Protein AF-A0A949GAM3-F1 (afdb_monomer)

Solvent-accessible surface area (backbone atoms only — not comparable to full-atom values): 12718 Å² total; per-residue (Å²): 140,84,84,80,81,78,82,72,66,64,69,58,56,53,53,52,52,53,52,52,50,52,51,51,53,54,56,58,64,60,58,62,67,64,53,63,59,55,51,48,53,53,14,46,57,50,22,52,52,55,51,53,51,43,53,50,52,22,52,41,47,51,52,41,49,74,66,76,37,48,88,41,19,48,19,72,42,46,89,77,26,29,22,63,70,69,48,56,59,36,58,79,18,84,60,35,86,51,55,59,32,22,39,55,32,78,73,32,47,51,40,78,87,69,77,50,76,60,52,94,71,72,85,74,53,54,85,39,66,28,44,17,21,48,48,48,25,12,33,35,42,38,79,41,67,50,95,49,49,16,40,28,39,35,35,30,26,37,57,61,59,26,34,39,39,35,16,56,76,69,73,29,65,47,61,95,86,35,46,36,52,30,50,50,89,58,52,24,67,48,54,37,50,75,49,54,70,91,55,84,82,37,22,50,24,64,72,23,60,63,46,42,56,48,59,55,47,30,34,25,40,56,91,33,92,54,52,92,48,31,22,32,42,39,27,55,40,45,71,67

Mean predicted aligned error: 9.47 Å

Sequence (240 aa):
MLKHAQKGNVLFIILIAVVLFAALTYALSSSNRGNTTMDRERGSISATDYLSYGQSMEKIVARMLSNDISENGLSFENTIWKFYDGTDVMGANANCTSSACKIFDPAGGGQEPKLFAAQTVASPANTDVQSGHGVVYALKVTGVGTTAHDLVMMIAILDKNTCMQINNTLGVTNPSNAPPADSWSGATRYTGAFTGPNDATDEIGDVATAIQRKTAGCITRSGGAYGSADNYYYQVLYAR

Structure (mmCIF, N/CA/C/O backbone):
data_AF-A0A949GAM3-F1
#
_entry.id   AF-A0A949GAM3-F1
#
loop_
_atom_site.group_PDB
_atom_site.id
_atom_site.type_symbol
_atom_site.label_atom_id
_atom_site.label_alt_id
_atom_site.label_comp_id
_atom_site.label_asym_id
_atom_site.label_entity_id
_atom_site.label_seq_id
_atom_site.pdbx_PDB_ins_code
_atom_site.Cartn_x
_atom_site.Cartn_y
_atom_site.Cartn_z
_atom_site.occupancy
_atom_site.B_iso_or_equiv
_atom_site.auth_seq_id
_atom_site.auth_comp_id
_atom_site.auth_asym_id
_atom_site.auth_atom_id
_atom_site.pdbx_PDB_model_num
ATOM 1 N N . MET A 1 1 ? -40.925 56.130 59.796 1.00 41.59 1 MET A N 1
ATOM 2 C CA . MET A 1 1 ? -40.838 55.259 58.602 1.00 41.59 1 MET A CA 1
ATOM 3 C C . MET A 1 1 ? -39.510 54.508 58.637 1.00 41.59 1 MET A C 1
ATOM 5 O O . MET A 1 1 ? -38.495 55.083 58.278 1.00 41.59 1 MET A O 1
ATOM 9 N N . LEU A 1 2 ? -39.490 53.263 59.121 1.00 43.84 2 LEU A N 1
ATOM 10 C CA . LEU A 1 2 ? -38.290 52.414 59.143 1.00 43.84 2 LEU A CA 1
ATOM 11 C C . LEU A 1 2 ? -38.476 51.289 58.117 1.00 43.84 2 LEU A C 1
ATOM 13 O O . LEU A 1 2 ? -39.223 50.344 58.360 1.00 43.84 2 LEU A O 1
ATOM 17 N N . LYS A 1 3 ? -37.830 51.415 56.949 1.00 52.78 3 LYS A N 1
ATOM 18 C CA . LYS A 1 3 ? -37.764 50.349 55.937 1.00 52.78 3 LYS A CA 1
ATOM 19 C C . LYS A 1 3 ? -36.924 49.201 56.502 1.00 52.78 3 LYS A C 1
ATOM 21 O O . LYS A 1 3 ? -35.722 49.356 56.689 1.00 52.78 3 LYS A O 1
ATOM 26 N N . HIS A 1 4 ? -37.550 48.062 56.782 1.00 57.22 4 HIS A N 1
ATOM 27 C CA . HIS A 1 4 ? -36.825 46.828 57.073 1.00 57.22 4 HIS A CA 1
ATOM 28 C C . HIS A 1 4 ? -36.183 46.318 55.778 1.00 57.22 4 HIS A C 1
ATOM 30 O O . HIS A 1 4 ? -36.882 45.956 54.834 1.00 57.22 4 HIS A O 1
ATOM 36 N N . ALA A 1 5 ? -34.851 46.307 55.726 1.00 60.81 5 ALA A N 1
ATOM 37 C CA . ALA A 1 5 ? -34.111 45.613 54.683 1.00 60.81 5 ALA A CA 1
ATOM 38 C C . ALA A 1 5 ? -34.199 44.107 54.960 1.00 60.81 5 ALA A C 1
ATOM 40 O O . ALA A 1 5 ? -33.618 43.592 55.917 1.00 60.81 5 ALA A O 1
ATOM 41 N N . GLN A 1 6 ? -34.993 43.414 54.150 1.00 63.84 6 GLN A N 1
ATOM 42 C CA . GLN A 1 6 ? -35.182 41.974 54.227 1.00 63.84 6 GLN A CA 1
ATOM 43 C C . GLN A 1 6 ? -33.846 41.281 53.912 1.00 63.84 6 GLN A C 1
ATOM 45 O O . GLN A 1 6 ? -33.291 41.448 52.826 1.00 63.84 6 GLN A O 1
ATOM 50 N N . LYS A 1 7 ? -33.297 40.526 54.871 1.00 61.00 7 LYS A N 1
ATOM 51 C CA . LYS A 1 7 ? -32.090 39.717 54.658 1.00 61.00 7 LYS A CA 1
ATOM 52 C C . LYS A 1 7 ? -32.465 38.526 53.772 1.00 61.00 7 LYS A C 1
ATOM 54 O O . LYS A 1 7 ? -33.081 37.576 54.244 1.00 61.00 7 LYS A O 1
ATOM 59 N N . GLY A 1 8 ? -32.142 38.608 52.483 1.00 64.25 8 GLY A N 1
ATOM 60 C CA . GLY A 1 8 ? -32.278 37.488 51.553 1.00 64.25 8 GLY A CA 1
ATOM 61 C C . GLY A 1 8 ? -31.470 36.282 52.036 1.00 64.25 8 GLY A C 1
ATOM 62 O O . GLY A 1 8 ? -30.352 36.431 52.532 1.00 64.25 8 GLY A O 1
ATOM 63 N N . ASN A 1 9 ? -32.047 35.086 51.921 1.00 79.12 9 ASN A N 1
ATOM 64 C CA . ASN A 1 9 ? -31.419 33.838 52.343 1.00 79.12 9 ASN A CA 1
ATOM 65 C C . ASN A 1 9 ? -30.280 33.461 51.378 1.00 79.12 9 ASN A C 1
ATOM 67 O O . ASN A 1 9 ? -30.480 32.693 50.440 1.00 79.12 9 ASN A O 1
ATOM 71 N N . VAL A 1 10 ? -29.087 34.020 51.605 1.00 81.06 10 VAL A N 1
ATOM 72 C CA . VAL A 1 10 ? -27.859 33.754 50.828 1.00 81.06 10 VAL A CA 1
ATOM 73 C C . VAL A 1 10 ? -27.586 32.255 50.666 1.00 81.06 10 VAL A C 1
ATOM 75 O O . VAL A 1 10 ? -27.128 31.831 49.608 1.00 81.06 10 VAL A O 1
ATOM 78 N N . LEU A 1 11 ? -27.945 31.441 51.664 1.00 81.06 11 LEU A N 1
ATOM 79 C CA . LEU A 1 11 ? -27.793 29.987 51.606 1.00 81.06 11 LEU A CA 1
ATOM 80 C C . LEU A 1 11 ? -28.593 29.363 50.447 1.00 81.06 11 LEU A C 1
ATOM 82 O O . LEU A 1 11 ? -28.111 28.459 49.770 1.00 81.06 11 LEU A O 1
ATOM 86 N N . PHE A 1 12 ? -29.800 29.868 50.184 1.00 84.56 12 PHE A N 1
ATOM 87 C CA . PHE A 1 12 ? -30.676 29.362 49.125 1.00 84.56 12 PHE A CA 1
ATOM 88 C C . PHE A 1 12 ? -30.145 29.694 47.725 1.00 84.56 12 PHE A C 1
ATOM 90 O O . PHE A 1 12 ? -30.230 28.872 46.816 1.00 84.56 12 PHE A O 1
ATOM 97 N N . ILE A 1 13 ? -29.531 30.871 47.565 1.00 84.06 13 ILE A N 1
ATOM 98 C CA . ILE A 1 13 ? -28.920 31.294 46.296 1.00 84.06 13 ILE A CA 1
ATOM 99 C C . ILE A 1 13 ? -27.716 30.407 45.959 1.00 84.06 13 ILE A C 1
ATOM 101 O O . ILE A 1 13 ? -27.573 29.975 44.816 1.00 84.06 13 ILE A O 1
ATOM 105 N N . ILE A 1 14 ? -26.885 30.080 46.955 1.00 89.88 14 ILE A N 1
ATOM 106 C CA . ILE A 1 14 ? -25.733 29.187 46.764 1.00 89.88 14 ILE A CA 1
ATOM 107 C C . ILE A 1 14 ? -26.203 27.780 46.364 1.00 89.88 14 ILE A C 1
ATOM 109 O O . ILE A 1 14 ? -25.656 27.195 45.432 1.00 89.88 14 ILE A O 1
ATOM 113 N N . LEU A 1 15 ? -27.251 27.256 47.007 1.00 91.19 15 LEU A N 1
ATOM 114 C CA . LEU A 1 15 ? -27.807 25.938 46.677 1.00 91.19 15 LEU A CA 1
ATOM 115 C C . LEU A 1 15 ? -28.345 25.867 45.244 1.00 91.19 15 LEU A C 1
ATOM 117 O O . LEU A 1 15 ? -28.058 24.907 44.531 1.00 91.19 15 LEU A O 1
ATOM 121 N N . ILE A 1 16 ? -29.070 26.894 44.794 1.00 91.94 16 ILE A N 1
ATOM 122 C CA . ILE A 1 16 ? -29.551 26.963 43.408 1.00 91.94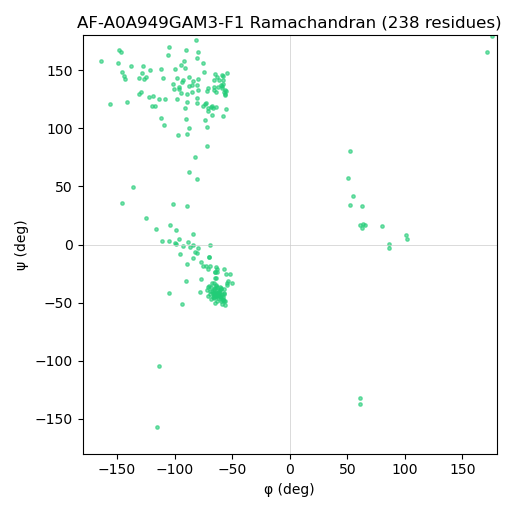 16 ILE A CA 1
ATOM 123 C C . ILE A 1 16 ? -28.378 27.010 42.425 1.00 91.94 16 ILE A C 1
ATOM 125 O O . ILE A 1 16 ? -28.398 26.293 41.426 1.00 91.94 16 ILE A O 1
ATOM 129 N N . ALA A 1 17 ? -27.341 27.804 42.707 1.00 91.19 17 ALA A N 1
ATOM 130 C CA . ALA A 1 17 ? -26.174 27.903 41.834 1.00 91.19 17 ALA A CA 1
ATOM 131 C C . ALA A 1 17 ? -25.459 26.550 41.667 1.00 91.19 17 ALA A C 1
ATOM 133 O O . ALA A 1 17 ? -25.118 26.174 40.547 1.00 91.19 17 ALA A O 1
ATOM 134 N N . VAL A 1 18 ? -25.294 25.786 42.753 1.00 91.38 18 VAL A N 1
ATOM 135 C CA . VAL A 1 18 ? -24.668 24.453 42.711 1.00 91.38 18 VAL A CA 1
ATOM 136 C C . VAL A 1 18 ? -25.513 23.461 41.908 1.00 91.38 18 VAL A C 1
ATOM 138 O O . VAL A 1 18 ? -24.971 22.730 41.080 1.00 91.38 18 VAL A O 1
ATOM 141 N N . VAL A 1 19 ? -26.837 23.456 42.093 1.00 92.31 19 VAL A N 1
ATOM 142 C CA . VAL A 1 19 ? -27.741 22.564 41.345 1.00 92.31 19 VAL A CA 1
ATOM 143 C C . VAL A 1 19 ? -27.746 22.899 39.854 1.00 92.31 19 VAL A C 1
ATOM 145 O O . VAL A 1 19 ? -27.670 21.995 39.024 1.00 92.31 19 VAL A O 1
ATOM 148 N N . LEU A 1 20 ? -27.778 24.184 39.499 1.00 90.88 20 LEU A N 1
ATOM 149 C CA . LEU A 1 20 ? -27.717 24.618 38.103 1.00 90.88 20 LEU A CA 1
ATOM 150 C C . LEU A 1 20 ? -26.370 24.278 37.458 1.00 90.88 20 LEU A C 1
ATOM 152 O O . LEU A 1 20 ? -26.341 23.834 36.312 1.00 90.88 20 LEU A O 1
ATOM 156 N N . PHE A 1 21 ? -25.265 24.422 38.192 1.00 89.00 21 PHE A N 1
ATOM 157 C CA . PHE A 1 21 ? -23.937 24.052 37.704 1.00 89.00 21 PHE A CA 1
ATOM 158 C C . PHE A 1 21 ? -23.815 22.537 37.473 1.00 89.00 21 PHE A C 1
ATOM 160 O O . PHE A 1 21 ? -23.303 22.101 36.440 1.00 89.00 21 PHE A O 1
ATOM 167 N N . ALA A 1 22 ? -24.354 21.725 38.387 1.00 86.31 22 ALA A N 1
ATOM 168 C CA . ALA A 1 22 ? -24.409 20.273 38.235 1.00 86.31 22 ALA A CA 1
ATOM 169 C C . ALA A 1 22 ? -25.292 19.846 37.046 1.00 86.31 22 ALA A C 1
ATOM 171 O O . ALA A 1 22 ? -24.882 19.009 36.241 1.00 86.31 22 ALA A O 1
ATOM 172 N N . ALA A 1 23 ? -26.468 20.459 36.886 1.00 83.94 23 ALA A N 1
ATOM 173 C CA . ALA A 1 23 ? -27.371 20.193 35.767 1.00 83.94 23 ALA A CA 1
ATOM 174 C C . ALA A 1 23 ? -26.751 20.585 34.412 1.00 83.94 23 ALA A C 1
ATOM 176 O O . ALA A 1 23 ? -26.840 19.822 33.449 1.00 83.94 23 ALA A O 1
ATOM 177 N N . LEU A 1 24 ? -26.064 21.731 34.342 1.00 80.75 24 LEU A N 1
ATOM 178 C CA . LEU A 1 24 ? -25.342 22.169 33.144 1.00 80.75 24 LEU A CA 1
ATOM 179 C C . LEU A 1 24 ? -24.188 21.216 32.796 1.00 80.75 24 LEU A C 1
ATOM 181 O O . LEU A 1 24 ? -24.011 20.862 31.631 1.00 80.75 24 LEU A O 1
ATOM 185 N N . THR A 1 25 ? -23.445 20.749 33.803 1.00 75.38 25 THR A N 1
ATOM 186 C CA . THR A 1 25 ? -22.362 19.766 33.619 1.00 75.38 25 THR A CA 1
ATOM 187 C C . THR A 1 25 ? -22.898 18.449 33.045 1.00 75.38 25 THR A C 1
ATOM 189 O O . THR A 1 25 ? -22.296 17.874 32.137 1.00 75.38 25 THR A O 1
ATOM 192 N N . TYR A 1 26 ? -24.068 17.995 33.508 1.00 76.44 26 TYR A N 1
ATOM 193 C CA . TYR A 1 26 ? -24.716 16.792 32.978 1.00 76.44 26 TYR A CA 1
ATOM 194 C C . TYR A 1 26 ? -25.201 16.972 31.529 1.00 76.44 26 TYR A C 1
ATOM 196 O O . TYR A 1 26 ? -25.010 16.084 30.697 1.00 76.44 26 TYR A O 1
ATOM 204 N N . ALA A 1 27 ? -25.758 18.140 31.194 1.00 69.81 27 ALA A N 1
ATOM 205 C CA . ALA A 1 27 ? -26.170 18.456 29.827 1.00 69.81 27 ALA A CA 1
ATOM 206 C C . ALA A 1 27 ? -24.980 18.443 28.848 1.00 69.81 27 ALA A C 1
ATOM 208 O O . ALA A 1 27 ? -25.080 17.860 27.767 1.00 69.81 27 ALA A O 1
ATOM 209 N N . LEU A 1 28 ? -23.827 18.991 29.249 1.00 60.47 28 LEU A N 1
ATOM 210 C CA . LEU A 1 28 ? -22.607 18.995 28.432 1.00 60.47 28 LEU A CA 1
ATOM 211 C C . LEU A 1 28 ? -22.007 17.593 28.236 1.00 60.47 28 LEU A C 1
ATOM 213 O O . LEU A 1 28 ? -21.505 17.295 27.156 1.00 60.47 28 LEU A O 1
ATOM 217 N N . SER A 1 29 ? -22.127 16.694 29.218 1.00 60.31 29 SER A N 1
ATOM 218 C CA . SER A 1 29 ? -21.687 15.295 29.078 1.00 60.31 29 SER A CA 1
ATOM 219 C C . SER A 1 29 ? -22.480 14.523 28.006 1.00 60.31 29 SER A C 1
ATOM 221 O O . SER A 1 29 ? -21.939 13.637 27.341 1.00 60.31 29 SER A O 1
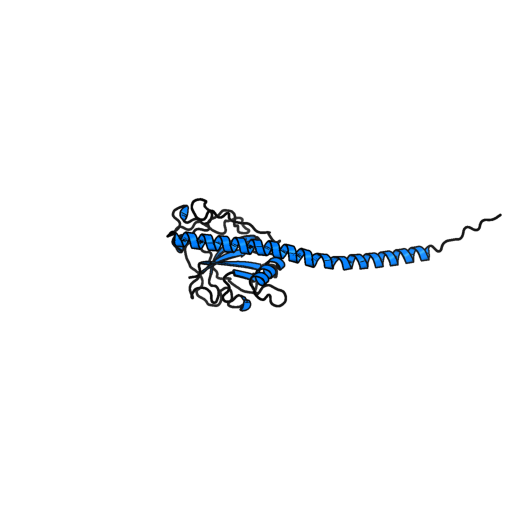ATOM 223 N N . SER A 1 30 ? -23.743 14.895 27.766 1.00 51.06 30 SER A N 1
ATOM 224 C CA . SER A 1 30 ? -24.586 14.265 26.739 1.00 51.06 30 SER A CA 1
ATOM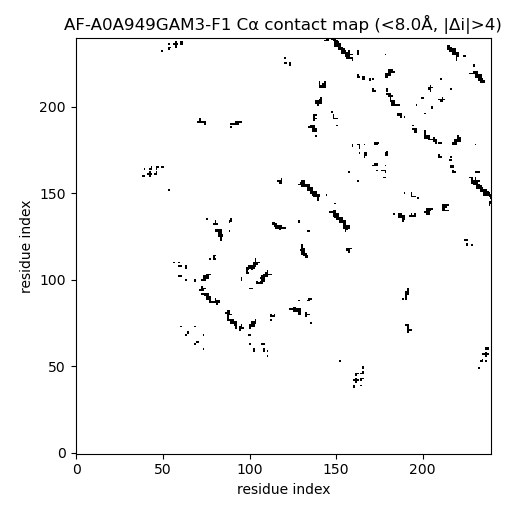 225 C C . SER A 1 30 ? -24.247 14.680 25.294 1.00 51.06 30 SER A C 1
ATOM 227 O O . SER A 1 30 ? -24.557 13.936 24.358 1.00 51.06 30 SER A O 1
ATOM 229 N N . SER A 1 31 ? -23.537 15.802 25.101 1.00 43.66 31 SER A N 1
ATOM 230 C CA . SER A 1 31 ? -23.121 16.311 23.779 1.00 43.66 31 SER A CA 1
ATOM 231 C C . SER A 1 31 ? -22.046 15.465 23.082 1.00 43.66 31 SER A C 1
ATOM 233 O O . SER A 1 31 ? -21.839 15.615 21.879 1.00 43.66 31 SER A O 1
ATOM 235 N N . ASN A 1 32 ? -21.420 14.501 23.766 1.00 46.75 32 ASN A N 1
ATOM 236 C CA . ASN A 1 32 ? -20.449 13.592 23.140 1.00 46.75 32 ASN A CA 1
ATOM 237 C C . ASN A 1 32 ? -21.071 12.584 22.154 1.00 46.75 32 ASN A C 1
ATOM 239 O O . ASN A 1 32 ? -20.345 11.942 21.395 1.00 46.75 32 ASN A O 1
ATOM 243 N N . ARG A 1 33 ? -22.404 12.443 22.100 1.00 51.28 33 ARG A N 1
ATOM 244 C CA . ARG A 1 33 ? -23.064 11.564 21.112 1.00 51.28 33 ARG A CA 1
ATOM 245 C C . ARG A 1 33 ? -23.039 12.127 19.682 1.00 51.28 33 ARG A C 1
ATOM 247 O O . ARG A 1 33 ? -23.163 11.347 18.741 1.00 51.28 33 ARG A O 1
ATOM 254 N N . GLY A 1 34 ? -22.795 13.430 19.505 1.00 45.12 34 GLY A N 1
ATOM 255 C CA . GLY A 1 34 ? -22.617 14.061 18.188 1.00 45.12 34 GLY A CA 1
ATOM 256 C C . GLY A 1 34 ? -21.302 13.703 17.478 1.00 45.12 34 GLY A C 1
ATOM 257 O O . GLY A 1 34 ? -21.238 13.772 16.254 1.00 45.12 34 GLY A O 1
ATOM 258 N N . ASN A 1 35 ? -20.278 13.252 18.213 1.00 50.78 35 ASN A N 1
ATOM 259 C CA . ASN A 1 35 ? -18.957 12.937 17.650 1.00 50.78 35 ASN A CA 1
ATOM 260 C C . ASN A 1 35 ? -18.975 11.671 16.771 1.00 50.78 35 ASN A C 1
ATOM 262 O O . ASN A 1 35 ? -18.363 11.625 15.711 1.00 50.78 35 ASN A O 1
ATOM 266 N N . THR A 1 36 ? -19.763 10.664 17.165 1.00 56.12 36 THR A N 1
ATOM 267 C CA . THR A 1 36 ? -19.781 9.343 16.507 1.00 56.12 36 THR A CA 1
ATOM 268 C C . THR A 1 36 ? -20.291 9.355 15.062 1.00 56.12 36 THR A C 1
ATOM 270 O O . THR A 1 36 ? -19.875 8.519 14.262 1.00 56.12 36 THR A O 1
ATOM 273 N N . THR A 1 37 ? -21.178 10.289 14.706 1.00 59.47 37 THR A N 1
ATOM 274 C CA . THR A 1 37 ? -21.704 10.414 13.334 1.00 59.47 37 THR A CA 1
ATOM 275 C C . THR A 1 37 ? -20.684 11.097 12.424 1.00 59.47 37 THR A C 1
ATOM 277 O O . THR A 1 37 ? -20.434 10.622 11.320 1.00 59.47 37 THR A O 1
ATOM 280 N N . MET A 1 38 ? -20.009 12.134 12.928 1.00 58.00 38 MET A N 1
ATOM 281 C CA . MET A 1 38 ? -18.949 12.842 12.204 1.00 58.00 38 MET A CA 1
ATOM 282 C C . MET A 1 38 ? -17.723 11.948 11.954 1.00 58.00 38 MET A C 1
ATOM 284 O O . MET A 1 38 ? -17.142 11.983 10.871 1.00 58.00 38 MET A O 1
ATOM 288 N N . ASP A 1 39 ? -17.364 11.100 12.922 1.00 65.75 39 ASP A N 1
ATOM 289 C CA . ASP A 1 39 ? -16.268 10.132 12.780 1.00 65.75 39 ASP A CA 1
ATOM 290 C C . ASP A 1 39 ? -16.572 9.064 11.712 1.00 65.75 39 ASP A C 1
ATOM 292 O O . ASP A 1 39 ? -15.671 8.620 10.998 1.00 65.75 39 ASP A O 1
ATOM 296 N N . ARG A 1 40 ? -17.845 8.671 11.551 1.00 65.81 40 ARG A N 1
ATOM 297 C CA . ARG A 1 40 ? -18.277 7.733 10.498 1.00 65.81 40 ARG A CA 1
ATOM 298 C C . ARG A 1 40 ? -18.235 8.358 9.111 1.00 65.81 40 ARG A C 1
ATOM 300 O O . ARG A 1 40 ? -17.753 7.712 8.186 1.00 65.81 40 ARG A O 1
ATOM 307 N N . GLU A 1 41 ? -18.710 9.593 8.965 1.00 66.94 41 GLU A N 1
ATOM 308 C CA . GLU A 1 41 ? -18.659 10.316 7.689 1.00 66.94 41 GLU A CA 1
ATOM 309 C C . GLU A 1 41 ? -17.213 10.535 7.233 1.00 66.94 41 GLU A C 1
ATOM 311 O O . GLU A 1 41 ? -16.869 10.223 6.092 1.00 66.94 41 GLU A O 1
ATOM 316 N N . ARG A 1 42 ? -16.335 10.972 8.146 1.00 72.56 42 ARG A N 1
ATOM 317 C CA . ARG A 1 42 ? -14.894 11.093 7.873 1.00 72.56 42 ARG A CA 1
ATOM 318 C C . ARG A 1 42 ? -14.274 9.751 7.494 1.00 72.56 42 ARG A C 1
ATOM 320 O O . ARG A 1 42 ? -13.567 9.683 6.494 1.00 72.56 42 ARG A O 1
ATOM 327 N N . GLY A 1 43 ? -14.589 8.684 8.231 1.00 76.25 43 GLY A N 1
ATOM 328 C CA . GLY A 1 43 ? -14.126 7.334 7.908 1.00 76.25 43 GLY A CA 1
ATOM 329 C C . GLY A 1 43 ? -14.593 6.848 6.531 1.00 76.25 43 GLY A C 1
ATOM 330 O O . GLY A 1 43 ? -13.831 6.188 5.835 1.00 76.25 43 GLY A O 1
ATOM 331 N N . SER A 1 44 ? -15.809 7.200 6.100 1.00 80.88 44 SER A N 1
ATOM 332 C CA . SER A 1 44 ? -16.337 6.838 4.774 1.00 80.88 44 SER A CA 1
ATOM 333 C C . SER A 1 44 ? -15.625 7.571 3.634 1.00 80.88 44 SER A C 1
ATOM 335 O O . SER A 1 44 ? -15.360 6.976 2.586 1.00 80.88 44 SER A O 1
ATOM 337 N N . ILE A 1 45 ? -15.315 8.858 3.824 1.00 86.94 45 ILE A N 1
ATOM 338 C CA . ILE A 1 45 ? -14.553 9.647 2.846 1.00 86.94 45 ILE A CA 1
ATOM 339 C C . ILE A 1 45 ? -13.141 9.078 2.725 1.00 86.94 45 ILE A C 1
ATOM 341 O O . ILE A 1 45 ? -12.705 8.762 1.619 1.00 86.94 45 ILE A O 1
ATOM 345 N N . SER A 1 46 ? -12.466 8.872 3.860 1.00 91.12 46 SER A N 1
ATOM 346 C CA . SER A 1 46 ? -11.143 8.252 3.886 1.00 91.12 46 SER A CA 1
ATOM 347 C C . SER A 1 46 ? -11.171 6.881 3.213 1.00 91.12 46 SER A C 1
ATOM 349 O O . SER A 1 46 ? -10.369 6.635 2.322 1.00 91.12 46 SER A O 1
ATOM 351 N N . ALA A 1 47 ? -12.130 6.010 3.544 1.00 94.75 47 ALA A N 1
ATOM 352 C CA . ALA A 1 47 ? -12.243 4.677 2.948 1.00 94.75 47 ALA A CA 1
ATOM 353 C C . ALA A 1 47 ? -12.366 4.717 1.418 1.00 94.75 47 ALA A C 1
ATOM 355 O O . ALA A 1 47 ? -11.696 3.954 0.725 1.00 94.75 47 ALA A O 1
ATOM 356 N N . THR A 1 48 ? -13.174 5.641 0.890 1.00 96.12 48 THR A N 1
ATOM 357 C CA . THR A 1 48 ? -13.322 5.840 -0.561 1.00 96.12 48 THR A CA 1
ATOM 358 C C . THR A 1 48 ? -11.989 6.207 -1.208 1.00 96.12 48 THR A C 1
ATOM 360 O O . THR A 1 48 ? -11.687 5.740 -2.306 1.00 96.12 48 THR A O 1
ATOM 363 N N . ASP A 1 49 ? -11.175 7.006 -0.522 1.00 96.06 49 ASP A N 1
ATOM 364 C CA . ASP A 1 49 ? -9.869 7.431 -1.008 1.00 96.06 49 ASP A CA 1
ATOM 365 C C . ASP A 1 49 ? -8.867 6.265 -1.106 1.00 96.06 49 ASP A C 1
ATOM 367 O O . ASP A 1 49 ? -8.226 6.081 -2.144 1.00 96.06 49 ASP A O 1
ATOM 371 N N . TYR A 1 50 ? -8.794 5.411 -0.075 1.00 97.69 50 TYR A N 1
ATOM 372 C CA . TYR A 1 50 ? -7.975 4.186 -0.101 1.00 97.69 50 TYR A CA 1
ATOM 373 C C . TYR A 1 50 ? -8.396 3.247 -1.236 1.00 97.69 50 TYR A C 1
ATOM 375 O O . TYR A 1 50 ? -7.553 2.797 -2.014 1.00 97.69 50 TYR A O 1
ATOM 383 N N . LEU A 1 51 ? -9.702 2.991 -1.361 1.00 98.25 51 LEU A N 1
ATOM 384 C CA . LEU A 1 51 ? -10.253 2.109 -2.391 1.00 98.25 51 LEU A CA 1
ATOM 385 C C . LEU A 1 51 ? -9.984 2.641 -3.801 1.00 98.25 51 LEU A C 1
ATOM 387 O O . LEU A 1 51 ? -9.564 1.889 -4.678 1.00 98.25 51 LEU A O 1
ATOM 391 N N . SER A 1 52 ? -10.180 3.942 -4.016 1.00 98.06 52 SER A N 1
ATOM 392 C CA . SER A 1 52 ? -9.938 4.579 -5.315 1.00 98.06 52 SER A CA 1
ATOM 393 C C . SER A 1 52 ? -8.463 4.501 -5.706 1.00 98.06 52 SER A C 1
ATOM 395 O O . SER A 1 52 ? -8.143 4.190 -6.854 1.00 98.06 52 SER A O 1
ATOM 397 N N . TYR A 1 53 ? -7.558 4.733 -4.751 1.00 98.50 53 TYR A N 1
ATOM 398 C CA . TYR A 1 53 ? -6.123 4.610 -4.985 1.00 98.50 53 TYR A CA 1
ATOM 399 C C . TYR A 1 53 ? -5.707 3.162 -5.278 1.00 98.50 53 TYR A C 1
ATOM 401 O O . TYR A 1 53 ? -4.991 2.922 -6.249 1.00 98.50 53 TYR A O 1
ATOM 409 N N . GLY A 1 54 ? -6.205 2.190 -4.504 1.00 98.44 54 GLY A N 1
ATOM 410 C CA . GLY A 1 54 ? -5.964 0.764 -4.743 1.00 98.44 54 GLY A CA 1
ATOM 411 C C . GLY A 1 54 ? -6.406 0.317 -6.138 1.00 98.44 54 GLY A C 1
ATOM 412 O O . GLY A 1 54 ? -5.614 -0.264 -6.877 1.00 98.44 54 GLY A O 1
ATOM 413 N N . GLN A 1 55 ? -7.624 0.681 -6.544 1.00 98.38 55 GLN A N 1
ATOM 414 C CA . GLN A 1 55 ? -8.140 0.383 -7.883 1.00 98.38 55 GLN A CA 1
ATOM 415 C C . GLN A 1 55 ? -7.345 1.077 -8.997 1.00 98.38 55 GLN A C 1
ATOM 417 O O . GLN A 1 55 ? -7.197 0.517 -10.082 1.00 98.38 55 GLN A O 1
ATOM 422 N N . SER A 1 56 ? -6.853 2.301 -8.767 1.00 98.44 56 SER A N 1
ATOM 423 C CA . SER A 1 56 ? -5.988 2.998 -9.730 1.00 98.44 56 SER A CA 1
ATOM 424 C C . SER A 1 56 ? -4.682 2.230 -9.941 1.00 98.44 56 SER A C 1
ATOM 426 O O . SER A 1 56 ? -4.315 1.929 -11.076 1.00 98.44 56 SER A O 1
ATOM 428 N N . MET A 1 57 ? -4.028 1.843 -8.842 1.00 98.62 57 MET A N 1
ATOM 429 C CA . MET A 1 57 ? -2.788 1.066 -8.860 1.00 98.62 57 MET A CA 1
ATOM 430 C C . MET A 1 57 ? -2.967 -0.283 -9.570 1.00 98.62 57 MET A C 1
ATOM 432 O O . MET A 1 57 ? -2.165 -0.618 -10.440 1.00 98.62 57 MET A O 1
ATOM 436 N N . GLU A 1 58 ? -4.035 -1.026 -9.259 1.00 98.56 58 GLU A N 1
ATOM 437 C CA . GLU A 1 58 ? -4.365 -2.306 -9.909 1.00 98.56 58 GLU A CA 1
ATOM 438 C C . GLU A 1 58 ? -4.523 -2.135 -11.429 1.00 98.56 58 GLU A C 1
ATOM 440 O O . GLU A 1 58 ? -3.903 -2.852 -12.215 1.00 98.56 58 GLU A O 1
ATOM 445 N N . LYS A 1 59 ? -5.285 -1.122 -11.865 1.00 98.50 59 LYS A N 1
ATOM 446 C CA . LYS A 1 59 ? -5.488 -0.827 -13.294 1.00 98.50 59 LYS A CA 1
ATOM 447 C C . LYS A 1 59 ? -4.187 -0.469 -14.008 1.00 98.50 59 LYS A C 1
ATOM 449 O O . LYS A 1 59 ? -3.995 -0.866 -15.156 1.00 98.50 59 LYS A O 1
ATOM 454 N N . ILE A 1 60 ? -3.307 0.291 -13.358 1.00 98.44 60 ILE A N 1
ATOM 455 C CA . ILE A 1 60 ? -2.007 0.671 -13.922 1.00 98.44 60 ILE A CA 1
ATOM 456 C C . ILE A 1 60 ? -1.114 -0.555 -14.087 1.00 98.44 60 ILE A C 1
ATOM 458 O O . ILE A 1 60 ? -0.557 -0.739 -15.168 1.00 98.44 60 ILE A O 1
ATOM 462 N N . VAL A 1 61 ? -1.033 -1.416 -13.068 1.00 98.56 61 VAL A N 1
ATOM 463 C CA . VAL A 1 61 ? -0.285 -2.676 -13.148 1.00 98.56 61 VAL A CA 1
ATOM 464 C C . VAL A 1 61 ? -0.824 -3.544 -14.282 1.00 98.56 61 VAL A C 1
ATOM 466 O O . VAL A 1 61 ? -0.059 -3.924 -15.166 1.00 98.56 61 VAL A O 1
ATOM 469 N N . ALA A 1 62 ? -2.138 -3.769 -14.341 1.00 98.38 62 ALA A N 1
ATOM 470 C CA . ALA A 1 62 ? -2.762 -4.553 -15.406 1.00 98.38 62 ALA A CA 1
ATOM 471 C C . ALA A 1 62 ? -2.472 -3.986 -16.810 1.00 98.38 62 ALA A C 1
ATOM 473 O O . ALA A 1 62 ? -2.154 -4.737 -17.736 1.00 98.38 62 ALA A O 1
ATOM 474 N N . ARG A 1 63 ? -2.525 -2.655 -16.976 1.00 98.31 63 ARG A N 1
ATOM 475 C CA . ARG A 1 63 ? -2.181 -1.977 -18.236 1.00 98.31 63 ARG A CA 1
ATOM 476 C C . ARG A 1 63 ? -0.717 -2.190 -18.615 1.00 98.31 63 ARG A C 1
ATOM 478 O O . ARG A 1 63 ? -0.431 -2.444 -19.778 1.00 98.31 63 ARG A O 1
ATOM 485 N N . MET A 1 64 ? 0.204 -2.061 -17.664 1.00 98.25 64 MET A N 1
ATOM 486 C CA . MET A 1 64 ? 1.637 -2.228 -17.923 1.00 98.25 64 MET A CA 1
ATOM 487 C C . MET A 1 64 ? 1.969 -3.667 -18.315 1.00 98.25 64 MET A C 1
ATOM 489 O O . MET A 1 64 ? 2.671 -3.867 -19.302 1.00 98.25 64 MET A O 1
ATOM 493 N N . LEU A 1 65 ? 1.395 -4.652 -17.619 1.00 97.88 65 LEU A N 1
ATOM 494 C CA . LEU A 1 65 ? 1.525 -6.068 -17.976 1.00 97.88 65 LEU A CA 1
ATOM 495 C C . LEU A 1 65 ? 0.974 -6.357 -19.381 1.00 97.88 65 LEU A C 1
ATOM 497 O O . LEU A 1 65 ? 1.573 -7.110 -20.141 1.00 97.88 65 LEU A O 1
ATOM 501 N N . SER A 1 66 ? -0.136 -5.711 -19.755 1.00 97.56 66 SER A N 1
ATOM 502 C CA . SER A 1 66 ? -0.719 -5.824 -21.102 1.00 97.56 66 SER A CA 1
ATOM 503 C C . SER A 1 66 ? 0.129 -5.160 -22.196 1.00 97.56 66 SER A C 1
ATOM 505 O O . SER A 1 66 ? -0.053 -5.465 -23.369 1.00 97.56 66 SER A O 1
ATOM 507 N N . ASN A 1 67 ? 1.041 -4.260 -21.821 1.00 95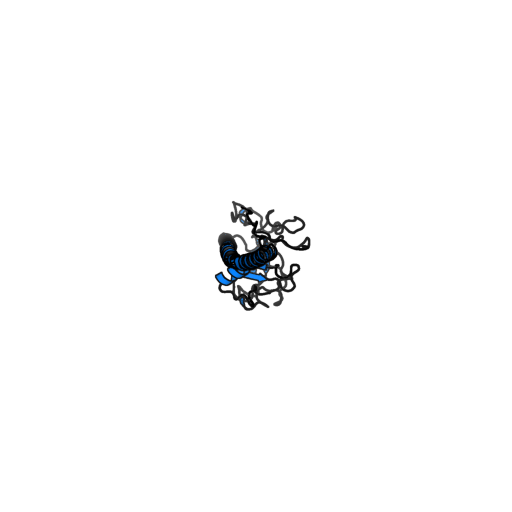.94 67 ASN A N 1
ATOM 508 C CA . ASN A 1 67 ? 1.970 -3.561 -22.712 1.00 95.94 67 ASN A CA 1
ATOM 509 C C . ASN A 1 67 ? 3.383 -4.174 -22.650 1.00 95.94 67 ASN A C 1
ATOM 511 O O . ASN A 1 67 ? 4.378 -3.452 -22.716 1.00 95.94 67 ASN A O 1
ATOM 515 N N . ASP A 1 68 ? 3.465 -5.496 -22.476 1.00 95.69 68 ASP A N 1
ATOM 516 C CA . ASP A 1 68 ? 4.701 -6.290 -22.482 1.00 95.69 68 ASP A CA 1
ATOM 517 C C . ASP A 1 68 ? 5.734 -5.928 -21.395 1.00 95.69 68 ASP A C 1
ATOM 519 O O . ASP A 1 68 ? 6.895 -6.346 -21.459 1.00 95.69 68 ASP A O 1
ATOM 523 N N . ILE A 1 69 ? 5.338 -5.199 -20.344 1.00 97.75 69 ILE A N 1
ATOM 524 C CA . ILE A 1 69 ? 6.174 -5.083 -19.146 1.00 97.75 69 ILE A CA 1
ATOM 525 C C . ILE A 1 69 ? 6.073 -6.396 -18.370 1.00 97.75 69 ILE A C 1
ATOM 527 O O . ILE A 1 69 ? 5.000 -6.785 -17.924 1.00 97.75 69 ILE A O 1
ATOM 531 N N . SER A 1 70 ? 7.204 -7.078 -18.192 1.00 97.38 70 SER A N 1
ATOM 532 C CA . SER A 1 70 ? 7.271 -8.324 -17.418 1.00 97.38 70 SER A CA 1
ATOM 533 C C . SER A 1 70 ? 6.779 -8.134 -15.979 1.00 97.38 70 SER A C 1
ATOM 535 O O . SER A 1 70 ? 7.074 -7.112 -15.355 1.00 97.38 70 SER A O 1
ATOM 537 N N . GLU A 1 71 ? 6.128 -9.160 -15.415 1.00 97.06 71 GLU A N 1
ATOM 538 C CA . GLU A 1 71 ? 5.709 -9.184 -14.005 1.00 97.06 71 GLU A CA 1
ATOM 539 C C . GLU A 1 71 ? 6.872 -8.916 -13.047 1.00 97.06 71 GLU A C 1
ATOM 541 O O . GLU A 1 71 ? 6.681 -8.209 -12.068 1.00 97.06 71 GLU A O 1
ATOM 546 N N . ASN A 1 72 ? 8.080 -9.387 -13.382 1.00 97.75 72 ASN A N 1
ATOM 547 C CA . ASN A 1 72 ? 9.311 -9.167 -12.616 1.00 97.75 72 ASN A CA 1
ATOM 548 C C . ASN A 1 72 ? 9.997 -7.834 -12.946 1.00 97.75 72 ASN A C 1
ATOM 550 O O . ASN A 1 72 ? 10.948 -7.443 -12.272 1.00 97.75 72 ASN A O 1
ATOM 554 N N . GLY A 1 73 ? 9.563 -7.158 -14.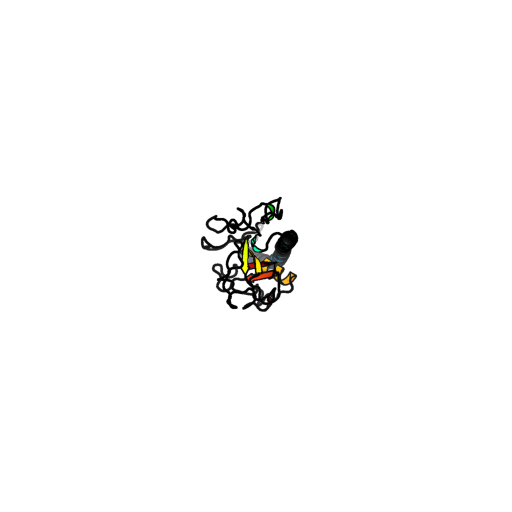012 1.00 97.81 73 GLY A N 1
ATOM 555 C CA . GLY A 1 73 ? 10.105 -5.886 -14.482 1.00 97.81 73 GLY A CA 1
ATOM 556 C C . GLY A 1 73 ? 9.436 -4.669 -13.849 1.00 97.81 73 GLY A C 1
ATOM 557 O O . GLY A 1 73 ? 10.011 -3.590 -13.894 1.00 97.81 73 GLY A O 1
ATOM 558 N N . LEU A 1 74 ? 8.257 -4.815 -13.235 1.00 98.44 74 LEU A N 1
ATOM 559 C CA . LEU A 1 74 ? 7.557 -3.705 -12.579 1.00 98.44 74 LEU A CA 1
ATOM 560 C C . LEU A 1 74 ? 8.418 -3.091 -11.468 1.00 98.44 74 LEU A C 1
ATOM 562 O O . LEU A 1 74 ? 8.983 -3.817 -10.651 1.00 98.44 74 LEU A O 1
ATOM 566 N N . SER A 1 75 ? 8.498 -1.763 -11.403 1.00 98.25 75 SER A N 1
ATOM 567 C CA . SER A 1 75 ? 9.221 -1.039 -10.353 1.00 98.25 75 SER A CA 1
ATOM 568 C C . SER A 1 75 ? 8.296 -0.081 -9.613 1.00 98.25 75 SER A C 1
ATOM 570 O O . SER A 1 75 ? 7.648 0.772 -10.221 1.00 98.25 75 SER A O 1
ATOM 572 N N . PHE A 1 76 ? 8.277 -0.207 -8.288 1.00 98.44 76 PHE A N 1
ATOM 573 C CA . PHE A 1 76 ? 7.582 0.700 -7.370 1.00 98.44 76 PHE A CA 1
ATOM 574 C C . PHE A 1 76 ? 8.563 1.637 -6.660 1.00 98.44 76 PHE A C 1
ATOM 576 O O . PHE A 1 76 ? 8.224 2.205 -5.622 1.00 98.44 76 PHE A O 1
ATOM 583 N N . GLU A 1 77 ? 9.788 1.770 -7.175 1.00 97.81 77 GLU A N 1
ATOM 584 C CA . GLU A 1 77 ? 10.787 2.653 -6.582 1.00 97.81 77 GLU A CA 1
ATOM 585 C C . GLU A 1 77 ? 10.244 4.080 -6.471 1.00 97.81 77 GLU A C 1
ATOM 587 O O . GLU A 1 77 ? 9.649 4.612 -7.412 1.00 97.81 77 GLU A O 1
ATOM 592 N N . ASN A 1 78 ? 10.403 4.686 -5.301 1.00 97.69 78 ASN A N 1
ATOM 593 C CA . ASN A 1 78 ? 10.008 6.065 -5.066 1.00 97.69 78 ASN A CA 1
ATOM 594 C C . ASN A 1 78 ? 10.668 6.596 -3.794 1.00 97.69 78 ASN A C 1
ATOM 596 O O . ASN A 1 78 ? 11.010 5.833 -2.895 1.00 97.69 78 ASN A O 1
ATOM 600 N N . THR A 1 79 ? 10.774 7.918 -3.702 1.00 97.75 79 THR A N 1
ATOM 601 C CA . THR A 1 79 ? 11.374 8.606 -2.552 1.00 97.75 79 THR A CA 1
ATOM 602 C C . THR A 1 79 ? 10.336 9.131 -1.555 1.00 97.75 79 THR A C 1
ATOM 604 O O . THR A 1 79 ? 10.661 9.981 -0.726 1.00 97.75 79 THR A O 1
ATOM 607 N N . ILE A 1 80 ? 9.070 8.713 -1.675 1.00 98.06 80 ILE A N 1
ATOM 608 C CA . ILE A 1 80 ? 7.930 9.252 -0.913 1.00 98.06 80 ILE A CA 1
ATOM 609 C C . ILE A 1 80 ? 7.498 8.289 0.196 1.00 98.06 80 ILE A C 1
ATOM 611 O O . ILE A 1 80 ? 7.213 8.705 1.318 1.00 98.06 80 ILE A O 1
ATOM 615 N N . TRP A 1 81 ? 7.461 6.992 -0.081 1.00 98.25 81 TRP A N 1
ATOM 616 C CA . TRP A 1 81 ? 7.167 5.959 0.900 1.00 98.25 81 TRP A CA 1
ATOM 617 C C . TRP A 1 81 ? 8.408 5.643 1.723 1.00 98.25 81 TRP A C 1
ATOM 619 O O . TRP A 1 81 ? 9.447 5.276 1.174 1.00 98.25 81 TRP A O 1
ATOM 629 N N . LYS A 1 82 ? 8.300 5.804 3.043 1.00 97.81 82 LYS A N 1
ATOM 630 C CA . LYS A 1 82 ? 9.437 5.844 3.958 1.00 97.81 82 LYS A CA 1
ATOM 631 C C . LYS A 1 82 ? 9.261 4.878 5.118 1.00 97.81 82 LYS A C 1
ATOM 633 O O . LYS A 1 82 ? 8.147 4.644 5.588 1.00 97.81 82 LYS A O 1
ATOM 638 N N . PHE A 1 83 ? 10.381 4.345 5.580 1.00 96.44 83 PHE A N 1
ATOM 639 C CA . PHE A 1 83 ? 10.490 3.753 6.906 1.00 96.44 83 PHE A CA 1
ATOM 640 C C . PHE A 1 83 ? 10.665 4.836 7.968 1.00 96.44 83 PHE A C 1
ATOM 642 O O . PHE A 1 83 ? 10.950 5.996 7.654 1.00 96.44 83 PHE A O 1
ATOM 649 N N . TYR A 1 84 ? 10.494 4.478 9.241 1.00 94.25 84 TYR A N 1
ATOM 650 C CA . TYR A 1 84 ? 10.676 5.429 10.339 1.00 94.25 84 TYR A CA 1
ATOM 651 C C . TYR A 1 84 ? 12.110 5.968 10.462 1.00 94.25 84 TYR A C 1
ATOM 653 O O . TYR A 1 84 ? 12.286 7.063 10.994 1.00 94.25 84 TYR A O 1
ATOM 661 N N . ASP A 1 85 ? 13.112 5.278 9.911 1.00 95.56 85 ASP A N 1
ATOM 662 C CA . ASP A 1 85 ? 14.486 5.789 9.787 1.00 95.56 85 ASP A CA 1
ATOM 663 C C . ASP A 1 85 ? 14.716 6.766 8.613 1.00 95.56 85 ASP A C 1
ATOM 665 O O . ASP A 1 85 ? 15.810 7.311 8.467 1.00 95.56 85 ASP A O 1
ATOM 669 N N . GLY A 1 86 ? 13.693 7.015 7.787 1.00 96.19 86 GLY A N 1
ATOM 670 C CA . GLY A 1 86 ? 13.743 7.929 6.644 1.00 96.19 86 GLY A CA 1
ATOM 671 C C . GLY A 1 86 ? 14.264 7.315 5.339 1.00 96.19 86 GLY A C 1
ATOM 672 O O . GLY A 1 86 ? 14.321 8.015 4.318 1.00 96.19 86 GLY A O 1
ATOM 673 N N . THR A 1 87 ? 14.616 6.028 5.333 1.00 97.44 87 THR A N 1
ATOM 674 C CA . THR A 1 87 ? 14.992 5.304 4.111 1.00 97.44 87 THR A CA 1
ATOM 675 C C . THR A 1 87 ? 13.769 4.956 3.259 1.00 97.44 87 THR A C 1
ATOM 677 O O . THR A 1 87 ? 12.636 4.921 3.746 1.00 97.44 87 THR A O 1
ATOM 680 N N . ASP A 1 88 ? 13.986 4.755 1.958 1.00 97.75 88 ASP A N 1
ATOM 681 C CA . ASP A 1 88 ? 12.916 4.433 1.009 1.00 97.75 88 ASP A CA 1
ATOM 682 C C . ASP A 1 88 ? 12.391 3.009 1.220 1.00 97.75 88 ASP A C 1
ATOM 684 O O . ASP A 1 88 ? 13.159 2.049 1.340 1.00 97.75 88 ASP A O 1
ATOM 688 N N . VAL A 1 89 ? 11.064 2.859 1.223 1.00 97.25 89 VAL A N 1
ATOM 689 C CA . VAL A 1 89 ? 10.410 1.552 1.406 1.00 97.25 89 VAL A CA 1
ATOM 690 C C . VAL A 1 89 ? 10.632 0.646 0.205 1.00 97.25 89 VAL A C 1
ATOM 692 O O . VAL A 1 89 ? 10.921 -0.546 0.368 1.00 97.25 89 VAL A O 1
ATOM 695 N N . MET A 1 90 ? 10.514 1.224 -0.990 1.00 97.12 90 MET A N 1
ATOM 696 C CA . MET A 1 90 ? 10.658 0.539 -2.267 1.00 97.12 90 MET A CA 1
ATOM 697 C C . MET A 1 90 ? 11.922 1.042 -2.961 1.00 97.12 90 MET A C 1
ATOM 699 O O . MET A 1 90 ? 11.976 2.182 -3.420 1.00 97.12 90 MET A O 1
ATOM 703 N N . GLY A 1 91 ? 12.937 0.183 -3.028 1.00 94.94 91 GLY A N 1
ATOM 704 C CA . GLY A 1 91 ? 14.163 0.454 -3.774 1.00 94.94 91 GLY A CA 1
ATOM 705 C C . GLY A 1 91 ? 14.021 0.163 -5.269 1.00 94.94 91 GLY A C 1
ATOM 706 O O . GLY A 1 91 ? 12.999 -0.353 -5.729 1.00 94.94 91 GLY A O 1
ATOM 707 N N . ALA A 1 92 ? 15.082 0.463 -6.016 1.00 95.44 92 ALA A N 1
ATOM 708 C CA . ALA A 1 92 ? 15.169 0.157 -7.438 1.00 95.44 92 ALA A CA 1
ATOM 709 C C . ALA A 1 92 ? 15.027 -1.351 -7.705 1.00 95.44 92 ALA A C 1
ATOM 711 O O . ALA A 1 92 ? 15.659 -2.177 -7.043 1.00 95.44 92 ALA A O 1
ATOM 712 N N . ASN A 1 93 ? 14.237 -1.703 -8.720 1.00 96.94 93 ASN A N 1
ATOM 713 C CA . ASN A 1 93 ? 14.189 -3.055 -9.267 1.00 96.94 93 ASN A CA 1
ATOM 714 C C . ASN A 1 93 ? 15.212 -3.180 -10.406 1.00 96.94 93 ASN A C 1
ATOM 716 O O . ASN A 1 93 ? 15.068 -2.528 -11.438 1.00 96.94 93 ASN A O 1
ATOM 720 N N . ALA A 1 94 ? 16.207 -4.056 -10.253 1.00 96.38 94 ALA A N 1
ATOM 721 C CA . ALA A 1 94 ? 17.256 -4.267 -11.254 1.00 96.38 94 ALA A CA 1
ATOM 722 C C . ALA A 1 94 ? 16.739 -4.808 -12.603 1.00 96.38 94 ALA A C 1
ATOM 724 O O . ALA A 1 94 ? 17.378 -4.596 -13.631 1.00 96.38 94 ALA A O 1
ATOM 725 N N . ASN A 1 95 ? 15.578 -5.470 -12.618 1.00 96.94 95 ASN A N 1
ATOM 726 C CA . ASN A 1 95 ? 14.931 -5.937 -13.847 1.00 96.94 95 ASN A CA 1
ATOM 727 C C . ASN A 1 95 ? 14.225 -4.801 -14.606 1.00 96.94 95 ASN A C 1
ATOM 729 O O . ASN A 1 95 ? 13.860 -4.972 -15.769 1.00 96.94 95 ASN A O 1
ATOM 733 N N . CYS A 1 96 ? 14.014 -3.648 -13.964 1.00 97.44 96 CYS A N 1
ATOM 734 C CA . CYS A 1 96 ? 13.415 -2.483 -14.593 1.00 97.44 96 CYS A CA 1
ATOM 735 C C . CYS A 1 96 ? 14.495 -1.608 -15.239 1.00 97.44 96 CYS A C 1
ATOM 737 O O . CYS A 1 96 ? 15.105 -0.756 -14.597 1.00 97.44 96 CYS A O 1
ATOM 739 N N . THR A 1 97 ? 14.734 -1.809 -16.534 1.00 95.62 97 THR A N 1
ATOM 740 C CA . THR A 1 97 ? 15.833 -1.151 -17.263 1.00 95.62 97 THR A CA 1
ATOM 741 C C . THR A 1 97 ? 15.420 0.116 -18.020 1.00 95.62 97 THR A C 1
ATOM 743 O O . THR A 1 97 ? 16.232 0.688 -18.746 1.00 95.62 97 THR A O 1
ATOM 746 N N . SER A 1 98 ? 14.168 0.566 -17.897 1.00 96.00 98 SER A N 1
ATOM 747 C CA . SER A 1 98 ? 13.661 1.773 -18.565 1.00 96.00 98 SER A CA 1
ATOM 748 C C . SER A 1 98 ? 12.618 2.496 -17.709 1.00 96.00 98 SER A C 1
ATOM 750 O O . SER A 1 98 ? 12.076 1.923 -16.771 1.00 96.00 98 SER A O 1
ATOM 752 N N . SER A 1 99 ? 12.279 3.745 -18.031 1.00 97.06 99 SER A N 1
ATOM 753 C CA . SER A 1 99 ? 11.185 4.442 -17.334 1.00 97.06 99 SER A CA 1
ATOM 754 C C . SER A 1 99 ? 9.813 3.793 -17.558 1.00 97.06 99 SER A C 1
ATOM 756 O O . SER A 1 99 ? 8.941 3.909 -16.704 1.00 97.06 99 SER A O 1
ATOM 758 N N . ALA A 1 100 ? 9.628 3.043 -18.651 1.00 97.19 100 ALA A N 1
ATOM 759 C CA . ALA A 1 100 ? 8.344 2.432 -18.996 1.00 97.19 100 ALA A CA 1
ATOM 760 C C . ALA A 1 100 ? 7.868 1.372 -17.987 1.00 97.19 100 ALA A C 1
ATOM 762 O O . ALA A 1 100 ? 6.672 1.121 -17.891 1.00 97.19 100 ALA A O 1
ATOM 763 N N . CYS A 1 101 ? 8.778 0.762 -17.218 1.00 97.81 101 CYS A N 1
ATOM 764 C CA . CYS A 1 101 ? 8.441 -0.228 -16.191 1.00 97.81 101 CYS A CA 1
ATOM 765 C C . CYS A 1 101 ? 8.252 0.365 -14.787 1.00 97.81 101 CYS A C 1
ATOM 767 O O . CYS A 1 101 ? 7.915 -0.362 -13.849 1.00 97.81 101 CYS A O 1
ATOM 769 N N . LYS A 1 102 ? 8.432 1.680 -14.625 1.00 98.38 102 LYS A N 1
ATOM 770 C CA . LYS A 1 102 ? 8.271 2.368 -13.344 1.00 98.38 102 LYS A CA 1
ATOM 771 C C . LYS A 1 102 ? 6.830 2.829 -13.174 1.00 98.38 102 LYS A C 1
ATOM 773 O O . LYS A 1 102 ? 6.307 3.596 -13.979 1.00 98.38 102 LYS A O 1
ATOM 778 N N . ILE A 1 103 ? 6.194 2.387 -12.097 1.00 98.31 103 ILE A N 1
ATOM 779 C CA . ILE A 1 103 ? 4.785 2.678 -11.795 1.00 98.31 103 ILE A CA 1
ATOM 780 C C . ILE A 1 103 ? 4.563 4.182 -11.587 1.00 98.31 103 ILE A C 1
ATOM 782 O O . ILE A 1 103 ? 3.544 4.727 -12.011 1.00 98.31 103 ILE A O 1
ATOM 786 N N . PHE A 1 104 ? 5.539 4.853 -10.974 1.00 98.19 104 PHE A N 1
ATOM 787 C CA . PHE A 1 104 ? 5.439 6.262 -10.596 1.00 98.19 104 PHE A CA 1
ATOM 788 C C . PHE A 1 104 ? 6.112 7.236 -11.576 1.00 98.19 104 PHE A C 1
ATOM 790 O O . PHE A 1 104 ? 6.108 8.441 -11.356 1.00 98.19 104 PHE A O 1
ATOM 797 N N . ASP A 1 105 ? 6.702 6.735 -12.664 1.00 97.75 105 ASP A N 1
ATOM 798 C CA . ASP A 1 105 ? 7.306 7.584 -13.695 1.00 97.75 105 ASP A CA 1
ATOM 799 C C . ASP A 1 105 ? 6.240 7.978 -14.736 1.00 97.75 105 ASP A C 1
ATOM 801 O O . ASP A 1 105 ? 5.479 7.103 -15.171 1.00 97.75 105 ASP A O 1
ATOM 805 N N . PRO A 1 106 ? 6.174 9.249 -15.179 1.00 97.12 106 PRO A N 1
ATOM 806 C CA . PRO A 1 106 ? 5.263 9.687 -16.239 1.00 97.12 106 PRO A CA 1
ATOM 807 C C . PRO A 1 106 ? 5.364 8.886 -17.545 1.00 97.12 106 PRO A C 1
ATOM 809 O O . PRO A 1 106 ? 4.361 8.728 -18.237 1.00 97.12 106 PRO A O 1
ATOM 812 N N . ALA A 1 107 ? 6.551 8.373 -17.889 1.00 96.00 107 ALA A N 1
ATOM 813 C CA . ALA A 1 107 ? 6.763 7.546 -19.077 1.00 96.00 107 ALA A CA 1
ATOM 814 C C . ALA A 1 107 ? 6.398 6.062 -18.867 1.00 96.00 107 ALA A C 1
ATOM 816 O O . ALA A 1 107 ? 6.431 5.292 -19.827 1.00 96.00 107 ALA A O 1
ATOM 817 N N . GLY A 1 108 ? 6.060 5.657 -17.640 1.00 96.88 108 GLY A N 1
ATOM 818 C CA . GLY A 1 108 ? 5.596 4.314 -17.294 1.00 96.88 108 GLY A CA 1
ATOM 819 C C . GLY A 1 108 ? 4.141 4.308 -16.831 1.00 96.88 108 GLY A C 1
ATOM 820 O O . GLY A 1 108 ? 3.202 4.382 -17.630 1.00 96.88 108 GLY A O 1
ATOM 821 N N . GLY A 1 109 ? 3.934 4.163 -15.524 1.00 96.81 109 GLY A N 1
ATOM 822 C CA . GLY A 1 109 ? 2.597 4.111 -14.934 1.00 96.81 109 GLY A CA 1
ATOM 823 C C . GLY A 1 109 ? 1.922 5.481 -14.813 1.00 96.81 109 GLY A C 1
ATOM 824 O O . GLY A 1 109 ? 0.694 5.558 -14.929 1.00 96.81 109 GLY A O 1
ATOM 825 N N . GLY A 1 110 ? 2.708 6.549 -14.641 1.00 97.19 110 GLY A N 1
ATOM 826 C CA . GLY A 1 110 ? 2.233 7.925 -14.462 1.00 97.19 110 GLY A CA 1
ATOM 827 C C . GLY A 1 110 ? 1.411 8.149 -13.192 1.00 97.19 110 GLY A C 1
ATOM 828 O O . GLY A 1 110 ? 0.661 9.118 -13.110 1.00 97.19 110 GLY A O 1
ATOM 829 N N . GLN A 1 111 ? 1.499 7.235 -12.226 1.00 97.38 111 GLN A N 1
ATOM 830 C CA . GLN A 1 111 ? 0.815 7.354 -10.945 1.00 97.38 111 GLN A CA 1
ATOM 831 C C . GLN A 1 111 ? 1.647 8.206 -9.995 1.00 97.38 111 GLN A C 1
ATOM 833 O O . GLN A 1 111 ? 2.856 8.047 -9.921 1.00 97.38 111 GLN A O 1
ATOM 838 N N . GLU A 1 112 ? 1.010 9.058 -9.203 1.00 96.88 112 GLU A N 1
ATOM 839 C CA . GLU A 1 112 ? 1.708 9.717 -8.098 1.00 96.88 112 GLU A CA 1
ATOM 840 C C . GLU A 1 112 ? 1.695 8.801 -6.863 1.00 96.88 112 GLU A C 1
ATOM 842 O O . GLU A 1 112 ? 0.615 8.296 -6.512 1.00 96.88 112 GLU A O 1
ATOM 847 N N . PRO A 1 113 ? 2.844 8.571 -6.193 1.00 96.81 113 PRO A N 1
ATOM 848 C CA . PRO A 1 113 ? 2.885 7.846 -4.932 1.00 96.81 113 PRO A CA 1
ATOM 849 C C . PRO A 1 113 ? 2.168 8.669 -3.861 1.00 96.81 113 PRO A C 1
ATOM 851 O O . PRO A 1 113 ? 2.556 9.788 -3.523 1.00 96.81 113 PRO A O 1
ATOM 854 N N . LYS A 1 114 ? 1.083 8.110 -3.327 1.00 96.31 114 LYS A N 1
ATOM 855 C CA . LYS A 1 114 ? 0.215 8.820 -2.390 1.00 96.31 114 LYS A CA 1
ATOM 856 C C . LYS A 1 114 ? 0.611 8.578 -0.937 1.00 96.31 114 LYS A C 1
ATOM 858 O O . LYS A 1 114 ? 0.943 7.455 -0.557 1.00 96.31 114 LYS A O 1
ATOM 863 N N . LEU A 1 115 ? 0.511 9.634 -0.132 1.00 96.62 115 LEU A N 1
ATOM 864 C CA . LEU A 1 115 ? 0.520 9.565 1.326 1.00 96.62 115 LEU A CA 1
ATOM 865 C C . LEU A 1 115 ? -0.905 9.693 1.853 1.00 96.62 115 LEU A C 1
ATOM 867 O O . LEU A 1 115 ? -1.686 10.521 1.376 1.00 96.62 115 LEU A O 1
ATOM 871 N N . PHE A 1 116 ? -1.225 8.884 2.852 1.00 94.75 116 PHE A N 1
ATOM 872 C CA . PHE A 1 116 ? -2.501 8.930 3.550 1.00 94.75 116 PHE A CA 1
ATOM 873 C C . PHE A 1 116 ? -2.353 9.567 4.931 1.00 94.75 116 PHE A C 1
ATOM 875 O O . PHE A 1 116 ? -1.248 9.835 5.401 1.00 94.75 116 PHE A O 1
ATOM 882 N N . ALA A 1 117 ? -3.488 9.842 5.577 1.00 89.44 117 ALA A N 1
ATOM 883 C CA . ALA A 1 117 ? -3.517 10.461 6.895 1.00 89.44 117 ALA A CA 1
ATOM 884 C C . ALA A 1 117 ? -2.734 9.623 7.921 1.00 89.44 117 ALA A C 1
ATOM 886 O O . ALA A 1 117 ? -3.171 8.539 8.318 1.00 89.44 117 ALA A O 1
ATOM 887 N N . ALA A 1 118 ? -1.598 10.164 8.360 1.00 84.75 118 ALA A N 1
ATOM 888 C CA . ALA A 1 118 ? -0.749 9.532 9.353 1.00 84.75 118 ALA A CA 1
ATOM 889 C C . ALA A 1 118 ? -1.455 9.445 10.714 1.00 84.75 118 ALA A C 1
ATOM 891 O O . ALA A 1 118 ? -2.149 10.366 11.153 1.00 84.75 118 ALA A O 1
ATOM 892 N N . GLN A 1 119 ? -1.236 8.329 11.390 1.00 85.31 119 GLN A N 1
ATOM 893 C CA . GLN A 1 119 ? -1.655 8.049 12.752 1.00 85.31 119 GLN A CA 1
ATOM 894 C C . GLN A 1 119 ? -0.479 8.257 13.701 1.00 85.31 119 GLN A C 1
ATOM 896 O O . GLN A 1 119 ? 0.688 8.079 13.345 1.00 85.31 119 GLN A O 1
ATOM 901 N N . THR A 1 120 ? -0.781 8.621 14.943 1.00 83.31 120 THR A N 1
ATOM 902 C CA . THR A 1 120 ? 0.238 8.652 15.991 1.00 83.31 120 THR A CA 1
ATOM 903 C C . THR A 1 120 ? 0.587 7.227 16.396 1.00 83.31 120 THR A C 1
ATOM 905 O O . THR A 1 120 ? -0.273 6.477 16.855 1.00 83.31 120 THR A O 1
ATOM 908 N N . VAL A 1 121 ? 1.862 6.877 16.252 1.00 82.38 121 VAL A N 1
ATOM 909 C CA . VAL A 1 121 ? 2.396 5.556 16.585 1.00 82.38 121 VAL A CA 1
ATOM 910 C C . VAL A 1 121 ? 3.357 5.699 17.754 1.00 82.38 121 VAL A C 1
ATOM 912 O O . VAL A 1 121 ? 4.280 6.512 17.712 1.00 82.38 121 VAL A O 1
ATOM 915 N N . ALA A 1 122 ? 3.124 4.935 18.819 1.00 78.88 122 ALA A N 1
ATOM 916 C CA . ALA A 1 122 ? 4.020 4.910 19.965 1.00 78.88 122 ALA A CA 1
ATOM 917 C C . ALA A 1 122 ? 5.220 4.004 19.664 1.00 78.88 122 ALA A C 1
ATOM 919 O O . ALA A 1 122 ? 5.036 2.837 19.330 1.00 78.88 122 ALA A O 1
ATOM 920 N N . SER A 1 123 ? 6.431 4.547 19.821 1.00 80.06 123 SER A N 1
ATOM 921 C CA . SER A 1 123 ? 7.701 3.808 19.756 1.00 80.06 123 SER A CA 1
ATOM 922 C C . SER A 1 123 ? 7.869 2.908 18.517 1.00 80.06 123 SER A C 1
ATOM 924 O O . SER A 1 123 ? 8.093 1.707 18.675 1.00 80.06 123 SER A O 1
ATOM 926 N N . PRO A 1 124 ? 7.781 3.457 17.290 1.00 85.62 124 PRO A N 1
ATOM 927 C CA . PRO A 1 124 ? 8.016 2.674 16.086 1.00 85.62 124 PRO A CA 1
ATOM 928 C C . PRO A 1 124 ? 9.442 2.136 16.001 1.00 85.62 124 PRO A C 1
ATOM 930 O O . PRO A 1 124 ? 10.389 2.823 16.395 1.00 85.62 124 PRO A O 1
ATOM 933 N N . ALA A 1 125 ? 9.608 0.922 15.467 1.00 88.25 125 ALA A N 1
ATOM 934 C CA . ALA A 1 125 ? 10.931 0.453 15.089 1.00 88.25 125 ALA A CA 1
ATOM 935 C C . ALA A 1 125 ? 11.377 1.167 13.808 1.00 88.25 125 ALA A C 1
ATOM 937 O O . ALA A 1 125 ? 10.573 1.476 12.931 1.00 88.25 125 ALA A O 1
ATOM 938 N N . ASN A 1 126 ? 12.685 1.379 13.669 1.00 91.00 126 ASN A N 1
ATOM 939 C CA . ASN A 1 126 ? 13.272 2.042 12.502 1.00 91.00 126 ASN A CA 1
ATOM 940 C C . ASN A 1 126 ? 12.885 1.384 11.169 1.00 91.00 126 ASN A C 1
ATOM 942 O O . ASN A 1 126 ? 12.742 2.080 10.172 1.00 91.00 126 ASN A O 1
ATOM 946 N N . THR A 1 127 ? 12.700 0.062 11.170 1.00 89.62 127 THR A N 1
ATOM 947 C CA . THR A 1 127 ? 12.373 -0.753 9.992 1.00 89.62 127 THR A CA 1
ATOM 948 C C . THR A 1 127 ? 10.878 -0.848 9.698 1.00 89.62 127 THR A C 1
ATOM 950 O O . THR A 1 127 ? 10.497 -1.511 8.735 1.00 89.62 127 THR A O 1
ATOM 953 N N . ASP A 1 128 ? 10.021 -0.245 10.522 1.00 90.81 128 ASP A N 1
ATOM 954 C CA . ASP A 1 128 ? 8.586 -0.229 10.264 1.00 90.81 128 ASP A CA 1
ATOM 955 C C . ASP A 1 128 ? 8.240 0.840 9.225 1.00 90.81 128 ASP A C 1
ATOM 957 O O . ASP A 1 128 ? 8.830 1.926 9.184 1.00 90.81 128 ASP A O 1
ATOM 961 N N . VAL A 1 129 ? 7.283 0.518 8.354 1.00 93.44 129 VAL A N 1
ATOM 962 C CA . VAL A 1 129 ? 6.767 1.461 7.356 1.00 93.44 129 VAL A CA 1
ATOM 963 C C . VAL A 1 129 ? 6.055 2.596 8.090 1.00 93.44 129 VAL A C 1
ATOM 965 O O . VAL A 1 129 ? 5.255 2.348 8.994 1.00 93.44 129 VAL A O 1
ATOM 968 N N . GLN A 1 130 ? 6.334 3.843 7.705 1.00 94.31 130 GLN A N 1
ATOM 969 C CA . GLN A 1 130 ? 5.681 4.998 8.313 1.00 94.31 130 GLN A CA 1
ATOM 970 C C . GLN A 1 130 ? 4.168 4.953 8.098 1.00 94.31 130 GLN A C 1
ATOM 972 O O . GLN A 1 130 ? 3.676 4.595 7.025 1.00 94.31 130 GLN A O 1
ATOM 977 N N . SER A 1 131 ? 3.417 5.355 9.122 1.00 93.38 131 SER A N 1
ATOM 978 C CA . SER A 1 131 ? 1.961 5.435 9.036 1.00 93.38 131 SER A CA 1
ATOM 979 C C . SER A 1 131 ? 1.505 6.327 7.878 1.00 93.38 131 SER A C 1
ATOM 981 O O . SER A 1 131 ? 1.956 7.461 7.736 1.00 93.38 131 SER A O 1
ATOM 983 N N . GLY A 1 132 ? 0.600 5.801 7.054 1.00 94.50 132 GLY A N 1
ATOM 984 C CA . GLY A 1 132 ? 0.096 6.433 5.838 1.00 94.50 132 GLY A CA 1
ATOM 985 C C . GLY A 1 132 ? 0.944 6.191 4.583 1.00 94.50 132 GLY A C 1
ATOM 986 O O . GLY A 1 132 ? 0.542 6.636 3.507 1.00 94.50 132 GLY A O 1
ATOM 987 N N . HIS A 1 133 ? 2.083 5.495 4.683 1.00 97.50 133 HIS A N 1
ATOM 988 C CA . HIS A 1 133 ? 2.947 5.172 3.542 1.00 97.50 133 HIS A CA 1
ATOM 989 C C . HIS A 1 133 ? 2.617 3.786 2.978 1.00 97.50 133 HIS A C 1
ATOM 991 O O . HIS A 1 133 ? 2.086 2.913 3.671 1.00 97.50 133 HIS A O 1
ATOM 997 N N . GLY A 1 134 ? 2.918 3.600 1.692 1.00 97.56 134 GLY A N 1
ATOM 998 C CA . GLY A 1 134 ? 2.713 2.337 0.998 1.00 97.56 134 GLY A CA 1
ATOM 999 C C . GLY A 1 134 ? 3.930 1.418 1.028 1.00 97.56 134 GLY A C 1
ATOM 1000 O O . GLY A 1 134 ? 5.071 1.849 1.180 1.00 97.56 134 GLY A O 1
ATOM 1001 N N . VAL A 1 135 ? 3.669 0.134 0.832 1.00 97.44 135 VAL A N 1
ATOM 1002 C CA . VAL A 1 135 ? 4.655 -0.925 0.616 1.00 97.44 135 VAL A CA 1
ATOM 1003 C C . VAL A 1 135 ? 4.051 -1.945 -0.344 1.00 97.44 135 VAL A C 1
ATOM 1005 O O . VAL A 1 135 ? 2.835 -2.133 -0.361 1.00 97.44 135 VAL A O 1
ATOM 1008 N N . VAL A 1 136 ? 4.875 -2.593 -1.163 1.00 97.81 136 VAL A N 1
ATOM 1009 C CA . VAL A 1 136 ? 4.423 -3.678 -2.040 1.00 97.81 136 VAL A CA 1
ATOM 1010 C C . VAL A 1 136 ? 5.160 -4.954 -1.671 1.00 97.81 136 VAL A C 1
ATOM 1012 O O . VAL A 1 136 ? 6.390 -4.973 -1.591 1.00 97.81 136 VAL A O 1
ATOM 1015 N N . TYR A 1 137 ? 4.399 -6.014 -1.446 1.00 95.88 137 TYR A N 1
ATOM 1016 C CA . TYR A 1 137 ? 4.883 -7.333 -1.077 1.00 95.88 137 TYR A CA 1
ATOM 1017 C C . TYR A 1 137 ? 4.649 -8.338 -2.200 1.00 95.88 137 TYR A C 1
ATOM 1019 O O . TYR A 1 137 ? 3.690 -8.228 -2.966 1.00 95.88 137 TYR A O 1
ATOM 1027 N N . ALA A 1 138 ? 5.525 -9.338 -2.250 1.00 94.12 138 ALA A N 1
ATOM 1028 C CA . ALA A 1 138 ? 5.210 -10.634 -2.819 1.00 94.12 138 ALA A CA 1
ATOM 1029 C C . ALA A 1 138 ? 4.590 -11.475 -1.694 1.00 94.12 138 ALA A C 1
ATOM 1031 O O . ALA A 1 138 ? 5.292 -11.948 -0.799 1.00 94.12 138 ALA A O 1
ATOM 1032 N N . LEU A 1 139 ? 3.264 -11.580 -1.695 1.00 91.81 139 LEU A N 1
ATOM 1033 C CA . LEU A 1 139 ? 2.484 -12.141 -0.592 1.00 91.81 139 LEU A CA 1
ATOM 1034 C C . LEU A 1 139 ? 1.289 -12.904 -1.146 1.00 91.81 139 LEU A C 1
ATOM 1036 O O . LEU A 1 139 ? 0.722 -12.514 -2.160 1.00 91.81 139 LEU A O 1
ATOM 1040 N N . LYS A 1 140 ? 0.906 -13.991 -0.489 1.00 91.88 140 LYS A N 1
ATOM 1041 C CA . LYS A 1 140 ? -0.281 -14.752 -0.869 1.00 91.88 140 LYS A CA 1
ATOM 1042 C C . LYS A 1 140 ? -1.511 -14.183 -0.181 1.00 91.88 140 LYS A C 1
ATOM 1044 O O . LYS A 1 140 ? -1.447 -13.776 0.981 1.00 91.88 140 LYS A O 1
ATOM 1049 N N . VAL A 1 141 ? -2.633 -14.208 -0.888 1.00 92.50 141 VAL A N 1
ATOM 1050 C CA . VAL A 1 141 ? -3.948 -13.952 -0.303 1.00 92.50 141 VAL A CA 1
ATOM 1051 C C . VAL A 1 141 ? -4.784 -15.217 -0.443 1.00 92.50 141 VAL A C 1
ATOM 1053 O O . VAL A 1 141 ? -5.045 -15.681 -1.552 1.00 92.50 141 VAL A O 1
ATOM 1056 N N . THR A 1 142 ? -5.214 -15.794 0.677 1.00 93.19 142 THR A N 1
ATOM 1057 C CA . THR A 1 142 ? -5.879 -17.097 0.701 1.00 93.19 142 THR A CA 1
ATOM 1058 C C . THR A 1 142 ? -7.102 -17.106 -0.221 1.00 93.19 142 THR A C 1
ATOM 1060 O O . THR A 1 142 ? -8.093 -16.398 -0.009 1.00 93.19 142 THR A O 1
ATOM 1063 N N . GLY A 1 143 ? -7.051 -17.952 -1.254 1.00 91.81 143 GLY A N 1
ATOM 1064 C CA . GLY A 1 143 ? -8.129 -18.127 -2.228 1.00 91.81 143 GLY A CA 1
ATOM 1065 C C . GLY A 1 143 ? -8.201 -17.066 -3.334 1.00 91.81 143 GLY A C 1
ATOM 1066 O O . GLY A 1 143 ? -9.237 -16.979 -4.000 1.00 91.81 143 GLY A O 1
ATOM 1067 N N . VAL A 1 144 ? -7.143 -16.279 -3.527 1.00 93.06 144 VAL A N 1
ATOM 1068 C CA . VAL A 1 144 ? -6.914 -15.400 -4.684 1.00 93.06 144 VAL A CA 1
ATOM 1069 C C . VAL A 1 144 ? -5.768 -15.985 -5.517 1.00 93.06 144 VAL A C 1
ATOM 1071 O O . VAL A 1 144 ? -4.855 -16.575 -4.956 1.00 93.06 144 VAL A O 1
ATOM 1074 N N . GLY A 1 145 ? -5.845 -15.875 -6.849 1.00 89.19 145 GLY A N 1
ATOM 1075 C CA . GLY A 1 145 ? -4.813 -16.410 -7.744 1.00 89.19 145 GLY A CA 1
ATOM 1076 C C . GLY A 1 145 ? -4.648 -17.929 -7.623 1.00 89.19 145 GLY A C 1
ATOM 1077 O O . GLY A 1 145 ? -5.623 -18.689 -7.667 1.00 89.19 145 GLY A O 1
ATOM 1078 N N . THR A 1 146 ? -3.400 -18.358 -7.497 1.00 89.19 146 THR A N 1
ATOM 1079 C CA . THR A 1 146 ? -2.941 -19.735 -7.323 1.00 89.19 146 THR A CA 1
ATOM 1080 C C . THR A 1 146 ? -2.268 -19.899 -5.955 1.00 89.19 146 THR A C 1
ATOM 1082 O O . THR A 1 146 ? -2.531 -19.168 -5.010 1.00 89.19 146 THR A O 1
ATOM 1085 N N . THR A 1 147 ? -1.406 -20.906 -5.805 1.00 86.00 147 THR A N 1
ATOM 1086 C CA . THR A 1 147 ? -0.580 -21.083 -4.603 1.00 86.00 147 THR A CA 1
ATOM 1087 C C . THR A 1 147 ? 0.713 -20.262 -4.640 1.00 86.00 147 THR A C 1
ATOM 1089 O O . THR A 1 147 ? 1.524 -20.385 -3.721 1.00 86.00 147 THR A O 1
ATOM 1092 N N . ALA A 1 148 ? 0.963 -19.509 -5.716 1.00 89.88 148 ALA A N 1
ATOM 1093 C CA . ALA A 1 148 ? 2.115 -18.622 -5.846 1.00 89.88 148 ALA A CA 1
ATOM 1094 C C . ALA A 1 148 ? 1.879 -17.288 -5.119 1.00 89.88 148 ALA A C 1
ATOM 1096 O O . ALA A 1 148 ? 0.744 -16.919 -4.843 1.00 89.88 148 ALA A O 1
ATOM 1097 N N . HIS A 1 149 ? 2.952 -16.556 -4.803 1.00 91.94 149 HIS A N 1
ATOM 1098 C CA . HIS A 1 149 ? 2.829 -15.200 -4.259 1.00 91.94 149 HIS A CA 1
ATOM 1099 C C . HIS A 1 149 ? 2.229 -14.247 -5.289 1.00 91.94 149 HIS A C 1
ATOM 1101 O O . HIS A 1 149 ? 2.686 -14.215 -6.433 1.00 91.94 149 HIS A O 1
ATOM 1107 N N . ASP A 1 150 ? 1.287 -13.428 -4.836 1.00 94.31 150 ASP A N 1
ATOM 1108 C CA . ASP A 1 150 ? 0.691 -12.334 -5.591 1.00 94.31 150 ASP A CA 1
ATOM 1109 C C . ASP A 1 150 ? 1.480 -11.038 -5.376 1.00 94.31 150 ASP A C 1
ATOM 1111 O O . ASP A 1 150 ? 2.310 -10.914 -4.469 1.00 94.31 150 ASP A O 1
ATOM 1115 N N . LEU A 1 151 ? 1.195 -10.034 -6.203 1.00 96.94 151 LEU A N 1
ATOM 1116 C CA . LEU A 1 151 ? 1.675 -8.674 -6.004 1.00 96.94 151 LEU A CA 1
ATOM 1117 C C . LEU A 1 151 ? 0.655 -7.901 -5.166 1.00 96.94 151 LEU A C 1
ATOM 1119 O O . LEU A 1 151 ? -0.416 -7.547 -5.664 1.00 96.94 151 LEU A O 1
ATOM 1123 N N . VAL A 1 152 ? 0.980 -7.617 -3.907 1.00 97.50 152 VAL A N 1
ATOM 1124 C CA . VAL A 1 152 ? 0.046 -7.004 -2.951 1.00 97.50 152 VAL A CA 1
ATOM 1125 C C . VAL A 1 152 ? 0.589 -5.667 -2.472 1.00 97.50 152 VAL A C 1
ATOM 1127 O O . VAL A 1 152 ? 1.651 -5.597 -1.860 1.00 97.50 152 VAL A O 1
ATOM 1130 N N . MET A 1 153 ? -0.149 -4.588 -2.719 1.00 98.31 153 MET A N 1
ATOM 1131 C CA . MET A 1 153 ? 0.120 -3.293 -2.102 1.00 98.31 153 MET A CA 1
ATOM 1132 C C . MET A 1 153 ? -0.552 -3.227 -0.740 1.00 98.31 153 MET A C 1
ATOM 1134 O O . MET A 1 153 ? -1.724 -3.575 -0.612 1.00 98.31 153 MET A O 1
ATOM 1138 N N . MET A 1 154 ? 0.160 -2.701 0.250 1.00 97.31 154 MET A N 1
ATOM 1139 C CA . MET A 1 154 ? -0.394 -2.366 1.552 1.00 97.31 154 MET A CA 1
ATOM 1140 C C . MET A 1 154 ? -0.116 -0.907 1.897 1.00 97.31 154 MET A C 1
ATOM 1142 O O . MET A 1 154 ? 0.949 -0.385 1.573 1.00 97.31 154 MET A O 1
ATOM 1146 N N . ILE A 1 155 ? -1.064 -0.254 2.565 1.00 97.12 155 ILE A N 1
ATOM 1147 C CA . ILE A 1 155 ? -0.859 1.056 3.189 1.00 97.12 155 ILE A CA 1
ATOM 1148 C C . ILE A 1 155 ? -0.829 0.865 4.699 1.00 97.12 155 ILE A C 1
ATOM 1150 O O . ILE A 1 155 ? -1.757 0.289 5.273 1.00 97.12 155 ILE A O 1
ATOM 1154 N N . ALA A 1 156 ? 0.248 1.338 5.320 1.00 94.38 156 ALA A N 1
ATOM 1155 C CA . ALA A 1 156 ? 0.540 1.081 6.717 1.00 94.38 156 ALA A CA 1
ATOM 1156 C C . ALA A 1 156 ? -0.247 1.985 7.665 1.00 94.38 156 ALA A C 1
ATOM 1158 O O . ALA A 1 156 ? -0.305 3.197 7.474 1.00 94.38 156 ALA A O 1
ATOM 1159 N N . ILE A 1 157 ? -0.765 1.387 8.738 1.00 91.44 157 ILE A N 1
ATOM 1160 C CA . ILE A 1 157 ? -1.248 2.047 9.956 1.00 91.44 157 ILE A CA 1
ATOM 1161 C C . ILE A 1 157 ? -2.257 3.159 9.647 1.00 91.44 157 ILE A C 1
ATOM 1163 O O . ILE A 1 157 ? -1.928 4.346 9.657 1.00 91.44 157 ILE A O 1
ATOM 1167 N N . LEU A 1 158 ? -3.503 2.766 9.405 1.00 91.56 158 LEU A N 1
ATOM 1168 C CA . LEU A 1 158 ? -4.640 3.677 9.281 1.00 91.56 158 LEU A CA 1
ATOM 1169 C C . LEU A 1 158 ? -5.537 3.632 10.522 1.00 91.56 158 LEU A C 1
ATOM 1171 O O . LEU A 1 158 ? -5.489 2.700 11.332 1.00 91.56 158 LEU A O 1
ATOM 1175 N N . ASP A 1 159 ? -6.384 4.647 10.683 1.00 89.69 159 ASP A N 1
ATOM 1176 C CA . ASP A 1 159 ? -7.310 4.672 11.806 1.00 89.69 159 ASP A CA 1
ATOM 1177 C C . ASP A 1 159 ? -8.327 3.521 11.720 1.00 89.69 159 ASP A C 1
ATOM 1179 O O . ASP A 1 159 ? -8.772 3.094 10.647 1.00 89.69 159 ASP A O 1
ATOM 1183 N N . LYS A 1 160 ? -8.719 3.024 12.895 1.00 90.19 160 LYS A N 1
ATOM 1184 C CA . LYS A 1 160 ? -9.629 1.885 13.031 1.00 90.19 160 LYS A CA 1
ATOM 1185 C C . LYS A 1 160 ? -10.969 2.122 12.325 1.00 90.19 160 LYS A C 1
ATOM 1187 O O . LYS A 1 160 ? -11.528 1.186 11.753 1.00 90.19 160 LYS A O 1
ATOM 1192 N N . ASN A 1 161 ? -11.503 3.344 12.374 1.00 90.81 161 ASN A N 1
ATOM 1193 C CA . ASN A 1 161 ? -12.810 3.645 11.794 1.00 90.81 161 ASN A CA 1
ATOM 1194 C C . ASN A 1 161 ? -12.754 3.561 10.270 1.00 90.81 161 ASN A C 1
ATOM 1196 O O . ASN A 1 161 ? -13.593 2.880 9.687 1.00 90.81 161 ASN A O 1
ATOM 1200 N N . THR A 1 162 ? -11.750 4.166 9.637 1.00 93.75 162 THR A N 1
ATOM 1201 C CA . THR A 1 162 ? -11.512 4.048 8.194 1.00 93.75 162 THR A CA 1
ATOM 1202 C C . THR A 1 162 ? -11.331 2.590 7.788 1.00 93.75 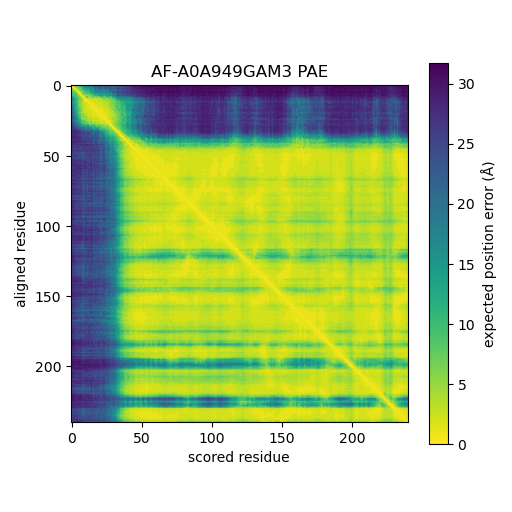162 THR A C 1
ATOM 1204 O O . THR A 1 162 ? -11.984 2.141 6.850 1.00 93.75 162 THR A O 1
ATOM 1207 N N . CYS A 1 163 ? -10.536 1.819 8.534 1.00 94.81 163 CYS A N 1
ATOM 1208 C CA . CYS A 1 163 ? -10.328 0.397 8.259 1.00 94.81 163 CYS A CA 1
ATOM 1209 C C . CYS A 1 163 ? -11.644 -0.400 8.262 1.00 94.81 163 CYS A C 1
ATOM 1211 O O . CYS A 1 163 ? -11.952 -1.135 7.321 1.00 94.81 163 CYS A O 1
ATOM 1213 N N . MET A 1 164 ? -12.485 -0.186 9.278 1.00 94.81 164 MET A N 1
ATOM 1214 C CA . MET A 1 164 ? -13.802 -0.817 9.339 1.00 94.81 164 MET A CA 1
ATOM 1215 C C . MET A 1 164 ? -14.725 -0.349 8.205 1.00 94.81 164 MET A C 1
ATOM 1217 O O . MET A 1 164 ? -15.472 -1.168 7.674 1.00 94.81 164 MET A O 1
ATOM 1221 N N . GLN A 1 165 ? -14.683 0.930 7.808 1.00 95.56 165 GLN A N 1
ATOM 1222 C CA . GLN A 1 165 ? -15.493 1.439 6.693 1.00 95.56 165 GLN A CA 1
ATOM 1223 C C . GLN A 1 165 ? -15.058 0.880 5.335 1.00 95.56 165 GLN A C 1
ATOM 1225 O O . GLN A 1 165 ? -15.923 0.567 4.513 1.00 95.56 165 GLN A O 1
ATOM 1230 N N . ILE A 1 166 ? -13.755 0.682 5.112 1.00 97.31 166 ILE A N 1
ATOM 1231 C CA . ILE A 1 166 ? -13.243 -0.048 3.943 1.00 97.31 166 ILE A CA 1
ATOM 1232 C C . ILE A 1 166 ? -13.871 -1.444 3.909 1.00 97.31 166 ILE A C 1
ATOM 1234 O O . ILE A 1 166 ? -14.501 -1.819 2.922 1.00 97.31 166 ILE A O 1
ATOM 1238 N N . ASN A 1 167 ? -13.786 -2.181 5.018 1.00 97.31 167 ASN A N 1
ATOM 1239 C CA . ASN A 1 167 ? -14.345 -3.529 5.112 1.00 97.31 167 ASN A CA 1
ATOM 1240 C C . ASN A 1 167 ? -15.861 -3.559 4.894 1.00 97.31 167 ASN A C 1
ATOM 1242 O O . ASN A 1 167 ? -16.346 -4.384 4.124 1.00 97.31 167 ASN A O 1
ATOM 1246 N N . ASN A 1 168 ? -16.608 -2.630 5.495 1.00 96.25 168 ASN A N 1
ATOM 1247 C CA . ASN A 1 168 ? -18.054 -2.525 5.290 1.00 96.25 168 ASN A CA 1
ATOM 1248 C C . ASN A 1 168 ? -18.394 -2.300 3.808 1.00 96.25 168 ASN A C 1
ATOM 1250 O O . ASN A 1 168 ? -19.303 -2.941 3.285 1.00 96.25 168 ASN A O 1
ATOM 1254 N N . THR A 1 169 ? -17.636 -1.437 3.126 1.00 96.56 169 THR A N 1
ATOM 1255 C CA . THR A 1 169 ? -17.809 -1.153 1.691 1.00 96.56 169 THR A CA 1
ATOM 1256 C C . THR A 1 169 ? -17.538 -2.389 0.828 1.00 96.56 169 THR A C 1
ATOM 1258 O O . THR A 1 169 ? -18.222 -2.615 -0.166 1.00 96.56 169 THR A O 1
ATOM 1261 N N . LEU A 1 170 ? -16.579 -3.226 1.232 1.00 96.75 170 LEU A N 1
ATOM 1262 C CA . LEU A 1 170 ? -16.186 -4.457 0.532 1.00 96.75 170 LEU A CA 1
ATOM 1263 C C . LEU A 1 170 ? -16.988 -5.704 0.959 1.00 96.75 170 LEU A C 1
ATOM 1265 O O . LEU A 1 170 ? -16.721 -6.821 0.491 1.00 96.75 170 LEU A O 1
ATOM 1269 N N . GLY A 1 171 ? -17.958 -5.540 1.864 1.00 95.56 171 GLY A N 1
ATOM 1270 C CA . GLY A 1 171 ? -18.735 -6.642 2.430 1.00 95.56 171 GLY A CA 1
ATOM 1271 C C . GLY A 1 171 ? -17.882 -7.637 3.224 1.00 95.56 171 GLY A C 1
ATOM 1272 O O . GLY A 1 171 ? -18.141 -8.838 3.180 1.00 95.56 171 GLY A O 1
ATOM 1273 N N . VAL A 1 172 ? -16.834 -7.154 3.889 1.00 95.94 172 VAL A N 1
ATOM 1274 C CA . VAL A 1 172 ? -15.990 -7.905 4.825 1.00 95.94 172 VAL A CA 1
ATOM 1275 C C . VAL A 1 172 ? -16.521 -7.684 6.239 1.00 95.94 172 VAL A C 1
ATOM 1277 O O . VAL A 1 172 ? -16.764 -6.553 6.662 1.00 95.94 172 VAL A O 1
ATOM 1280 N N . THR A 1 173 ? -16.716 -8.766 6.989 1.00 95.19 173 THR A N 1
ATOM 1281 C CA . THR A 1 173 ? -17.202 -8.685 8.371 1.00 95.19 173 THR A CA 1
ATOM 1282 C C . THR A 1 173 ? -16.125 -8.129 9.301 1.00 95.19 173 THR A C 1
ATOM 1284 O O . THR A 1 173 ? -15.004 -8.619 9.302 1.00 95.19 173 THR A O 1
ATOM 1287 N N . ASN A 1 174 ? -16.486 -7.154 10.141 1.00 93.56 174 ASN A N 1
ATOM 1288 C CA . ASN A 1 174 ? -15.644 -6.630 11.220 1.00 93.56 174 ASN A CA 1
ATOM 1289 C C . ASN A 1 174 ? -16.023 -7.305 12.559 1.00 93.56 174 ASN A C 1
ATOM 1291 O O . ASN A 1 174 ? -16.982 -6.861 13.207 1.00 93.56 174 ASN A O 1
ATOM 1295 N N . PRO A 1 175 ? -15.350 -8.394 12.979 1.00 89.81 175 PRO A N 1
ATOM 1296 C CA . PRO A 1 175 ? -15.705 -9.114 14.200 1.00 89.81 175 PRO A CA 1
ATOM 1297 C C . PRO A 1 175 ? -15.551 -8.220 15.435 1.00 89.81 175 PRO A C 1
ATOM 1299 O O . PRO A 1 175 ? -14.570 -7.497 15.584 1.00 89.81 175 PRO A O 1
ATOM 1302 N N . SER A 1 176 ? -16.533 -8.263 16.340 1.00 88.56 176 SER A N 1
ATOM 1303 C CA . SER A 1 176 ? -16.505 -7.512 17.607 1.00 88.56 176 SER A CA 1
ATOM 1304 C C . SER A 1 176 ? -16.232 -6.005 17.443 1.00 88.56 176 SER A C 1
ATOM 1306 O O . SER A 1 176 ? -15.594 -5.389 18.297 1.00 88.56 176 SER A O 1
ATOM 1308 N N . ASN A 1 177 ? -16.722 -5.397 16.353 1.00 88.94 177 ASN A N 1
ATOM 1309 C CA . ASN A 1 177 ? -16.455 -3.997 15.993 1.00 88.94 177 ASN A CA 1
ATOM 1310 C C . ASN A 1 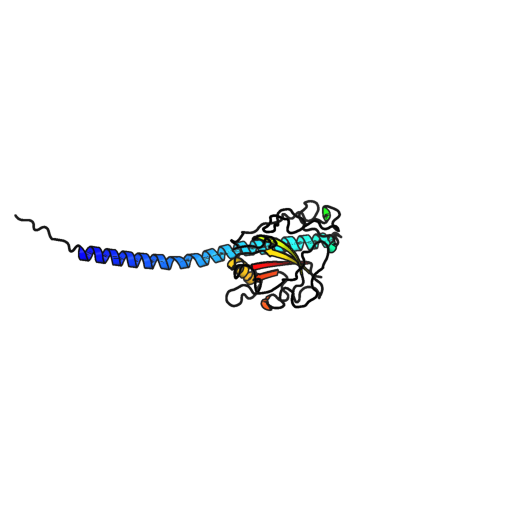177 ? -14.952 -3.679 15.908 1.00 88.94 177 ASN A C 1
ATOM 1312 O O . ASN A 1 177 ? -14.488 -2.642 16.398 1.00 88.94 177 ASN A O 1
ATOM 1316 N N . ALA A 1 178 ? -14.180 -4.589 15.323 1.00 90.25 178 ALA A N 1
ATOM 1317 C CA . ALA A 1 178 ? -12.781 -4.400 14.982 1.00 90.25 178 ALA A CA 1
ATOM 1318 C C . ALA A 1 178 ? -12.494 -4.975 13.587 1.00 90.25 178 ALA A C 1
ATOM 1320 O O . ALA A 1 178 ? -13.204 -5.887 13.153 1.00 90.25 178 ALA A O 1
ATOM 1321 N N . PRO A 1 179 ? -11.480 -4.451 12.878 1.00 93.25 179 PRO A N 1
ATOM 1322 C CA . PRO A 1 179 ? -10.972 -5.105 11.682 1.00 93.25 179 PRO A CA 1
ATOM 1323 C C . PRO A 1 179 ? -10.569 -6.558 11.980 1.00 93.25 179 PRO A C 1
ATOM 1325 O O . PRO A 1 179 ? -10.126 -6.845 13.098 1.00 93.25 179 PRO A O 1
ATOM 1328 N N . PRO A 1 180 ? -10.715 -7.482 11.018 1.00 93.44 180 PRO A N 1
ATOM 1329 C CA . PRO A 1 180 ? -10.213 -8.841 11.168 1.00 93.44 180 PRO A CA 1
ATOM 1330 C C . PRO A 1 180 ? -8.712 -8.837 11.476 1.00 93.44 180 PRO A C 1
ATOM 1332 O O . PRO A 1 180 ? -7.950 -8.110 10.837 1.00 93.44 180 PRO A O 1
ATOM 1335 N N . ALA A 1 181 ? -8.303 -9.619 12.473 1.00 92.19 181 ALA A N 1
ATOM 1336 C CA . ALA A 1 181 ? -6.908 -9.722 12.879 1.00 92.19 181 ALA A CA 1
ATOM 1337 C C . ALA A 1 181 ? -6.202 -10.826 12.085 1.00 92.19 181 ALA A C 1
ATOM 1339 O O . ALA A 1 181 ? -6.705 -11.947 12.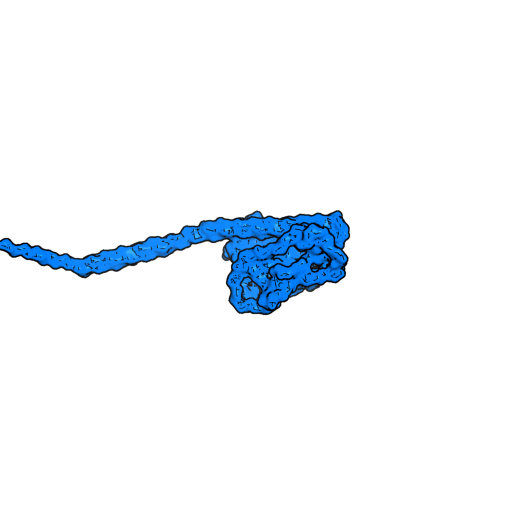036 1.00 92.19 181 ALA A O 1
ATOM 1340 N N . ASP A 1 182 ? -5.050 -10.508 11.498 1.00 91.44 182 ASP A N 1
ATOM 1341 C CA . ASP A 1 182 ? -4.299 -11.405 10.616 1.00 91.44 182 ASP A CA 1
ATOM 1342 C C . ASP A 1 182 ? -2.777 -11.177 10.708 1.00 91.44 182 ASP A C 1
ATOM 1344 O O . ASP A 1 182 ? -2.350 -10.187 11.300 1.00 91.44 182 ASP A O 1
ATOM 1348 N N . SER A 1 183 ? -1.946 -12.072 10.176 1.00 86.56 183 SER A N 1
ATOM 1349 C CA . SER A 1 183 ? -0.480 -11.992 10.224 1.00 86.56 183 SER A CA 1
ATOM 1350 C C . SER A 1 183 ? 0.150 -12.215 8.846 1.00 86.56 183 SER A C 1
ATOM 1352 O O . SER A 1 183 ? -0.309 -13.027 8.063 1.00 86.56 183 SER A O 1
ATOM 1354 N N . TRP A 1 184 ? 1.227 -11.482 8.559 1.00 85.88 184 TRP A N 1
ATOM 1355 C CA . TRP A 1 184 ? 2.036 -11.615 7.333 1.00 85.88 184 TRP A CA 1
ATOM 1356 C C . TRP A 1 184 ? 3.522 -11.340 7.634 1.00 85.88 184 TRP A C 1
ATOM 1358 O O . TRP A 1 184 ? 4.245 -10.681 6.887 1.00 85.88 184 TRP A O 1
ATOM 1368 N N . SER A 1 185 ? 3.960 -11.759 8.821 1.00 75.50 185 SER A N 1
ATOM 1369 C CA . SER A 1 185 ? 5.280 -11.493 9.401 1.00 75.50 185 SER A CA 1
ATOM 1370 C C . SER A 1 185 ? 6.491 -11.907 8.551 1.00 75.50 185 SER A C 1
ATOM 1372 O O . SER A 1 185 ? 7.561 -11.323 8.719 1.00 75.50 185 SER A O 1
ATOM 1374 N N . GLY A 1 186 ? 6.356 -12.880 7.655 1.00 77.06 186 GLY A N 1
ATOM 1375 C CA . GLY A 1 186 ? 7.399 -13.323 6.728 1.00 77.06 186 GLY A CA 1
ATOM 1376 C C . GLY A 1 186 ? 7.264 -12.746 5.312 1.00 77.06 186 GLY A C 1
ATOM 1377 O O . GLY A 1 186 ? 8.108 -13.035 4.453 1.00 77.06 186 GLY A O 1
ATOM 1378 N N . ALA A 1 187 ? 6.264 -11.892 5.057 1.00 86.69 187 ALA A N 1
ATOM 1379 C CA . ALA A 1 187 ? 6.050 -11.275 3.758 1.00 86.69 187 ALA A CA 1
ATOM 1380 C C . ALA A 1 187 ? 7.305 -10.526 3.304 1.00 86.69 187 ALA A C 1
ATOM 1382 O O . ALA A 1 187 ? 7.867 -9.682 4.009 1.00 86.69 187 ALA A O 1
ATOM 1383 N N . THR A 1 188 ? 7.743 -10.810 2.083 1.00 91.62 188 THR A N 1
ATOM 1384 C CA . THR A 1 188 ? 8.939 -10.184 1.523 1.00 91.62 188 THR A CA 1
ATOM 1385 C C . THR A 1 188 ? 8.533 -9.065 0.579 1.00 91.62 188 THR A C 1
ATOM 1387 O O . THR A 1 188 ? 7.631 -9.211 -0.248 1.00 91.62 188 THR A O 1
ATOM 1390 N N . ARG A 1 189 ? 9.184 -7.907 0.722 1.00 94.44 189 ARG A N 1
ATOM 1391 C CA . ARG A 1 189 ? 8.956 -6.770 -0.175 1.00 94.44 189 ARG A CA 1
ATOM 1392 C C . ARG A 1 189 ? 9.283 -7.172 -1.605 1.00 94.44 189 ARG A C 1
ATOM 1394 O O . ARG A 1 189 ? 10.309 -7.799 -1.859 1.00 94.44 189 ARG A O 1
ATOM 1401 N N . TYR A 1 190 ? 8.432 -6.767 -2.532 1.00 96.12 190 TYR A N 1
ATOM 1402 C CA . TYR A 1 190 ? 8.651 -7.028 -3.940 1.00 96.12 190 TYR A CA 1
ATOM 1403 C C . TYR A 1 190 ? 9.777 -6.131 -4.477 1.00 96.12 190 TYR A C 1
ATOM 1405 O O . TYR A 1 190 ? 9.696 -4.904 -4.430 1.00 96.12 190 TYR A O 1
ATOM 1413 N N . THR A 1 191 ? 10.827 -6.750 -5.010 1.00 94.62 191 THR A N 1
ATOM 1414 C CA . THR A 1 191 ? 12.007 -6.069 -5.579 1.00 94.62 191 THR A CA 1
ATOM 1415 C C . THR A 1 191 ? 12.282 -6.487 -7.025 1.00 94.62 191 THR A C 1
ATOM 1417 O O . THR A 1 191 ? 13.409 -6.380 -7.500 1.00 94.62 191 THR A O 1
ATOM 1420 N N . GLY A 1 192 ? 11.257 -6.980 -7.728 1.00 95.88 192 GLY A N 1
ATOM 1421 C CA . GLY A 1 192 ? 11.417 -7.637 -9.031 1.00 95.88 192 GLY A CA 1
ATOM 1422 C C . GLY A 1 192 ? 11.375 -9.159 -8.978 1.00 95.88 192 GLY A C 1
ATOM 1423 O O . GLY A 1 192 ? 11.681 -9.813 -9.971 1.00 95.88 192 GLY A O 1
ATOM 1424 N N . ALA A 1 193 ? 11.037 -9.726 -7.821 1.00 93.75 193 ALA A N 1
ATOM 1425 C CA . ALA A 1 193 ? 10.926 -11.158 -7.627 1.00 93.75 193 ALA A CA 1
ATOM 1426 C C . ALA A 1 193 ? 9.767 -11.489 -6.684 1.00 93.75 193 ALA A C 1
ATOM 1428 O O . ALA A 1 193 ? 9.541 -10.807 -5.683 1.00 93.75 193 ALA A O 1
ATOM 1429 N N . PHE A 1 194 ? 9.072 -12.581 -6.990 1.00 92.50 194 PHE A N 1
ATOM 1430 C CA . PHE A 1 194 ? 8.031 -13.168 -6.150 1.00 92.50 194 PHE A CA 1
ATOM 1431 C C . PHE A 1 194 ? 8.655 -14.143 -5.153 1.00 92.50 194 PHE A C 1
ATOM 1433 O O . PHE A 1 194 ? 8.464 -15.355 -5.225 1.00 92.50 194 PHE A O 1
ATOM 1440 N N . THR A 1 195 ? 9.505 -13.602 -4.286 1.00 84.62 195 THR A N 1
ATOM 1441 C CA . THR A 1 195 ? 10.147 -14.349 -3.203 1.00 84.62 195 THR A CA 1
ATOM 1442 C C . THR A 1 195 ? 9.378 -14.128 -1.917 1.00 84.62 195 THR A C 1
ATOM 1444 O O . THR A 1 195 ? 8.926 -13.018 -1.679 1.00 84.62 195 THR A O 1
ATOM 1447 N N . GLY A 1 196 ? 9.277 -15.152 -1.083 1.00 75.88 196 GLY A N 1
ATOM 1448 C CA . GLY A 1 196 ? 8.614 -15.113 0.214 1.00 75.88 196 GLY A CA 1
ATOM 1449 C C . GLY A 1 196 ? 8.512 -16.531 0.772 1.00 75.88 196 GLY A C 1
ATOM 1450 O O . GLY A 1 196 ? 8.747 -17.494 0.029 1.00 75.88 196 GLY A O 1
ATOM 1451 N N . PRO A 1 197 ? 8.197 -16.701 2.063 1.00 72.94 197 PRO A N 1
ATOM 1452 C CA . PRO A 1 197 ? 7.919 -18.018 2.606 1.00 72.94 197 PRO A CA 1
ATOM 1453 C C . PRO A 1 197 ? 6.766 -18.655 1.823 1.00 72.94 197 PRO A C 1
ATOM 1455 O O . PRO A 1 197 ? 5.738 -18.036 1.555 1.00 72.94 197 PRO A O 1
ATOM 1458 N N . ASN A 1 198 ? 6.967 -19.905 1.409 1.00 70.69 198 ASN A N 1
ATOM 1459 C CA . ASN A 1 198 ? 5.923 -20.745 0.820 1.00 70.69 198 ASN A CA 1
ATOM 1460 C C . ASN A 1 198 ? 5.186 -21.530 1.911 1.00 70.69 198 ASN A C 1
ATOM 1462 O O . ASN A 1 198 ? 4.799 -22.676 1.687 1.00 70.69 198 ASN A O 1
ATOM 1466 N N . ASP A 1 199 ? 5.037 -20.946 3.096 1.00 69.12 199 ASP A N 1
ATOM 1467 C CA . ASP A 1 199 ? 4.226 -21.536 4.147 1.00 69.12 199 ASP A CA 1
ATOM 1468 C C . ASP A 1 199 ? 2.783 -21.027 4.036 1.00 69.12 199 ASP A C 1
ATOM 1470 O O . ASP A 1 199 ? 2.523 -19.966 3.473 1.00 69.12 199 ASP A O 1
ATOM 1474 N N . ALA A 1 200 ? 1.840 -21.849 4.489 1.00 62.59 200 ALA A N 1
ATOM 1475 C CA . ALA A 1 200 ? 0.417 -21.517 4.501 1.00 62.59 200 ALA A CA 1
ATOM 1476 C C . 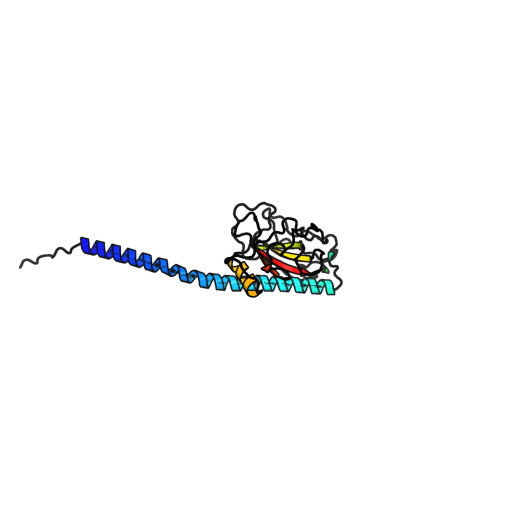ALA A 1 200 ? 0.017 -20.707 5.749 1.00 62.59 200 ALA A C 1
ATOM 1478 O O . ALA A 1 200 ? -1.168 -20.592 6.036 1.00 62.59 200 ALA A O 1
ATOM 1479 N N . THR A 1 201 ? 1.000 -20.253 6.533 1.00 69.12 201 THR A N 1
ATOM 1480 C CA . THR A 1 201 ? 0.828 -19.582 7.832 1.00 69.12 201 THR A CA 1
ATOM 1481 C C . THR A 1 201 ? 1.204 -18.099 7.789 1.00 69.12 201 THR A C 1
ATOM 1483 O O . THR A 1 201 ? 1.225 -17.429 8.819 1.00 69.12 201 THR A O 1
ATOM 1486 N N . ASP A 1 202 ? 1.563 -17.610 6.604 1.00 78.81 202 ASP A N 1
ATOM 1487 C CA . ASP A 1 202 ? 2.020 -16.252 6.351 1.00 78.81 202 ASP A CA 1
ATOM 1488 C C . ASP A 1 202 ? 1.348 -15.715 5.076 1.00 78.81 202 ASP A C 1
ATOM 1490 O O . ASP A 1 202 ? 1.980 -15.235 4.131 1.00 78.81 202 ASP A O 1
ATOM 1494 N N . GLU A 1 203 ? 0.024 -15.869 5.034 1.00 88.56 203 GLU A N 1
ATOM 1495 C CA . GLU A 1 203 ? -0.852 -15.467 3.935 1.00 88.56 203 GLU A CA 1
ATOM 1496 C C . GLU A 1 203 ? -1.974 -14.580 4.478 1.00 88.56 203 GLU A C 1
ATOM 1498 O O . GLU A 1 203 ? -2.531 -14.845 5.534 1.00 88.56 203 GLU A O 1
ATOM 1503 N N . ILE A 1 204 ? -2.383 -13.555 3.731 1.00 91.81 204 ILE A N 1
ATOM 1504 C CA . ILE A 1 204 ? -3.552 -12.757 4.119 1.00 91.81 204 ILE A CA 1
ATOM 1505 C C . ILE A 1 204 ? -4.811 -13.627 3.983 1.00 91.81 204 ILE A C 1
ATOM 1507 O O . ILE A 1 204 ? -5.171 -14.043 2.880 1.00 91.81 204 ILE A O 1
ATOM 1511 N N . GLY A 1 205 ? -5.518 -13.853 5.088 1.00 91.88 205 GLY A N 1
ATOM 1512 C CA . GLY A 1 205 ? -6.771 -14.599 5.157 1.00 91.88 205 GLY A CA 1
ATOM 1513 C C . GLY A 1 205 ? -6.649 -16.030 5.681 1.00 91.88 205 GLY A C 1
ATOM 1514 O O . GLY A 1 205 ? -7.665 -16.734 5.704 1.00 91.88 205 GLY A O 1
ATOM 1515 N N . ASP A 1 206 ? -5.472 -16.469 6.125 1.00 89.81 206 ASP A N 1
ATOM 1516 C CA . ASP A 1 206 ? -5.283 -17.790 6.735 1.00 89.81 206 ASP A CA 1
ATOM 1517 C C . ASP A 1 206 ? -5.910 -17.853 8.144 1.00 89.81 206 ASP A C 1
ATOM 1519 O O . ASP A 1 206 ? -6.599 -18.820 8.485 1.00 89.81 206 ASP A O 1
ATOM 1523 N N . VAL A 1 207 ? -5.778 -16.772 8.920 1.00 90.31 207 VAL A N 1
ATOM 1524 C CA . VAL A 1 207 ? -6.402 -16.580 10.233 1.00 90.31 207 VAL A CA 1
ATOM 1525 C C . VAL A 1 207 ? -7.731 -15.844 10.088 1.00 90.31 207 VAL A C 1
ATOM 1527 O O . VAL A 1 207 ? -8.772 -16.301 10.582 1.00 90.31 207 VAL A O 1
ATOM 1530 N N . ALA A 1 208 ? -7.739 -14.705 9.391 1.00 90.69 208 ALA A N 1
ATOM 1531 C CA . ALA A 1 208 ? -8.936 -13.891 9.235 1.00 90.69 208 ALA A CA 1
ATOM 1532 C C . ALA A 1 208 ? -9.838 -14.415 8.108 1.00 90.69 208 ALA A C 1
ATOM 1534 O O . ALA A 1 208 ? -9.978 -13.805 7.056 1.00 90.69 208 ALA A O 1
ATOM 1535 N N . THR A 1 209 ? -10.556 -15.511 8.346 1.00 91.44 209 THR A N 1
ATOM 1536 C CA . THR A 1 209 ? -11.413 -16.149 7.320 1.00 91.44 209 THR A CA 1
ATOM 1537 C C . THR A 1 209 ? -12.409 -15.209 6.610 1.00 91.44 209 THR A C 1
ATOM 1539 O O . THR A 1 209 ? -12.768 -15.445 5.458 1.00 91.44 209 THR A O 1
ATOM 1542 N N . ALA A 1 210 ? -12.824 -14.105 7.246 1.00 91.31 210 ALA A N 1
ATOM 1543 C CA . ALA A 1 210 ? -13.717 -13.094 6.667 1.00 91.31 210 ALA A CA 1
ATOM 1544 C C . ALA A 1 210 ? -13.143 -12.345 5.443 1.00 91.31 210 ALA A C 1
ATOM 1546 O O . ALA A 1 210 ? -13.915 -11.747 4.688 1.00 91.31 210 ALA A O 1
ATOM 1547 N N . ILE A 1 211 ? -11.821 -12.358 5.251 1.00 92.75 211 ILE A N 1
ATOM 1548 C CA . ILE A 1 211 ? -11.135 -11.724 4.112 1.00 92.75 211 ILE A CA 1
ATOM 1549 C C . ILE A 1 211 ? -10.641 -12.731 3.063 1.00 92.75 211 ILE A C 1
ATOM 1551 O O . ILE A 1 211 ? -10.048 -12.335 2.060 1.00 92.75 211 ILE A O 1
ATOM 1555 N N . GLN A 1 212 ? -10.918 -14.026 3.236 1.00 93.94 212 GLN A N 1
ATOM 1556 C CA . GLN A 1 212 ? -10.574 -15.022 2.222 1.00 93.94 212 GLN A CA 1
ATOM 1557 C C . GLN A 1 212 ? -11.238 -14.693 0.885 1.00 93.94 212 GLN A C 1
ATOM 1559 O O . GLN A 1 212 ? -12.404 -14.287 0.825 1.00 93.94 212 GLN A O 1
ATOM 1564 N N . ARG A 1 213 ? -10.495 -14.920 -0.204 1.00 93.88 213 ARG A N 1
ATOM 1565 C CA . ARG A 1 213 ? -10.923 -14.679 -1.592 1.00 93.88 213 ARG A CA 1
ATOM 1566 C C . ARG A 1 213 ? -11.223 -13.205 -1.899 1.00 93.88 213 ARG A C 1
ATOM 1568 O O . ARG A 1 213 ? -11.859 -12.912 -2.913 1.00 93.88 213 ARG A O 1
ATOM 1575 N N . LYS A 1 214 ? -10.812 -12.272 -1.035 1.00 95.81 214 LYS A N 1
ATOM 1576 C CA . LYS A 1 214 ? -10.964 -10.830 -1.252 1.00 95.81 214 LYS A CA 1
ATOM 1577 C C . LYS A 1 214 ? -9.659 -10.254 -1.787 1.00 95.81 214 LYS A C 1
ATOM 1579 O O . LYS A 1 214 ? -8.621 -10.375 -1.149 1.00 95.81 214 LYS A O 1
ATOM 1584 N N . THR A 1 215 ? -9.729 -9.568 -2.925 1.00 97.12 215 THR A N 1
ATOM 1585 C CA . THR A 1 215 ? -8.580 -8.883 -3.542 1.00 97.12 215 THR A CA 1
ATOM 1586 C C . THR A 1 215 ? -8.270 -7.530 -2.906 1.00 97.12 215 THR A C 1
ATOM 1588 O O . THR A 1 215 ? -7.254 -6.927 -3.222 1.00 97.12 215 THR A O 1
ATOM 1591 N N . ALA A 1 216 ? -9.115 -7.047 -2.001 1.00 98.06 216 ALA A N 1
ATOM 1592 C CA . ALA A 1 216 ? -8.857 -5.863 -1.202 1.00 98.06 216 ALA A CA 1
ATOM 1593 C C . ALA A 1 216 ? -9.540 -6.003 0.156 1.00 98.06 216 ALA A C 1
ATOM 1595 O O . ALA A 1 216 ? -10.541 -6.715 0.291 1.00 98.06 216 ALA A O 1
ATOM 1596 N N . GLY A 1 217 ? -9.029 -5.292 1.150 1.00 97.44 217 GLY A N 1
ATOM 1597 C CA . GLY A 1 217 ? -9.581 -5.314 2.495 1.00 97.44 217 GLY A CA 1
ATOM 1598 C C . GLY A 1 217 ? -8.741 -4.501 3.458 1.00 97.44 217 GLY A C 1
ATOM 1599 O O . GLY A 1 217 ? -7.722 -3.919 3.091 1.00 97.44 217 GLY A O 1
ATOM 1600 N N . CYS A 1 218 ? -9.181 -4.455 4.707 1.00 96.44 218 CYS A N 1
ATOM 1601 C CA . CYS A 1 218 ? -8.402 -3.883 5.783 1.00 96.44 218 CYS A CA 1
ATOM 1602 C C . CYS A 1 218 ? -8.317 -4.843 6.970 1.00 96.44 218 CYS A C 1
ATOM 1604 O O . CYS A 1 218 ? -9.327 -5.383 7.423 1.00 96.44 218 CYS A O 1
ATOM 1606 N N . ILE A 1 219 ? -7.105 -5.052 7.470 1.00 94.75 219 ILE A N 1
ATOM 1607 C CA . ILE A 1 219 ? -6.789 -6.019 8.526 1.00 94.75 219 ILE A CA 1
ATOM 1608 C C . ILE A 1 219 ? -6.017 -5.346 9.653 1.00 94.75 219 ILE A C 1
ATOM 1610 O O . ILE A 1 219 ? -5.321 -4.359 9.432 1.00 94.75 219 ILE A O 1
ATOM 1614 N N . THR A 1 220 ? -6.116 -5.884 10.861 1.00 92.69 220 THR A N 1
ATOM 1615 C CA . THR A 1 220 ? -5.222 -5.548 11.976 1.00 92.69 220 THR A CA 1
ATOM 1616 C C . THR A 1 220 ? -4.108 -6.587 12.041 1.00 92.69 220 THR A C 1
ATOM 1618 O O . THR A 1 220 ? -4.397 -7.781 12.018 1.00 92.69 220 THR A O 1
ATOM 1621 N N . ARG A 1 221 ? -2.848 -6.169 12.195 1.00 88.31 221 ARG A N 1
ATOM 1622 C CA . ARG A 1 221 ? -1.739 -7.105 12.419 1.00 88.31 221 ARG A CA 1
ATOM 1623 C C . ARG A 1 221 ? -1.865 -7.786 13.788 1.00 88.31 221 ARG A C 1
ATOM 1625 O O . ARG A 1 221 ? -1.817 -7.132 14.833 1.00 88.31 221 ARG A O 1
ATOM 1632 N N . SER A 1 222 ? -1.991 -9.107 13.793 1.00 83.44 222 SER A N 1
ATOM 1633 C CA . SER A 1 222 ? -1.990 -9.946 14.991 1.00 83.44 222 SER A CA 1
ATOM 1634 C C . SER A 1 222 ? -0.633 -9.869 15.687 1.00 83.44 222 SER A C 1
ATOM 1636 O O . SER A 1 222 ? 0.408 -9.976 15.048 1.00 83.44 222 SER A O 1
ATOM 1638 N N . GLY A 1 223 ? -0.632 -9.644 17.004 1.00 70.00 223 GLY A N 1
ATOM 1639 C CA . GLY A 1 223 ? 0.611 -9.443 17.762 1.00 70.00 223 GLY A CA 1
ATOM 1640 C C . GLY A 1 223 ? 1.384 -8.172 17.378 1.00 70.00 223 GLY A C 1
ATOM 1641 O O . GLY A 1 223 ? 2.566 -8.066 17.695 1.00 70.00 223 GLY A O 1
ATOM 1642 N N . GLY A 1 224 ? 0.734 -7.229 16.687 1.00 64.62 224 GLY A N 1
ATOM 1643 C CA . GLY A 1 224 ? 1.361 -6.036 16.132 1.00 64.62 224 GLY A CA 1
ATOM 1644 C C . GLY A 1 224 ? 2.049 -5.141 17.164 1.00 64.62 224 GLY A C 1
ATOM 1645 O O . GLY A 1 224 ? 1.566 -4.965 18.286 1.00 64.62 224 GLY A O 1
ATOM 1646 N N . ALA A 1 225 ? 3.156 -4.517 16.747 1.00 65.69 225 ALA A N 1
ATOM 1647 C CA . ALA A 1 225 ? 3.982 -3.630 17.572 1.00 65.69 225 ALA A CA 1
ATOM 1648 C C . ALA A 1 225 ? 3.204 -2.434 18.160 1.00 65.69 225 ALA A C 1
ATOM 1650 O O . ALA A 1 225 ? 3.617 -1.855 19.163 1.00 65.69 225 ALA A O 1
ATOM 1651 N N . TYR A 1 226 ? 2.063 -2.083 17.554 1.00 71.56 226 TYR A N 1
ATOM 1652 C CA . TYR A 1 226 ? 1.308 -0.859 17.842 1.00 71.56 226 TYR A CA 1
ATOM 1653 C C . TYR A 1 226 ? -0.086 -1.112 18.429 1.00 71.56 226 TYR A C 1
ATOM 1655 O O . TYR A 1 226 ? -0.917 -0.203 18.499 1.00 71.56 226 TYR A O 1
ATOM 1663 N N . GLY A 1 227 ? -0.359 -2.348 18.861 1.00 65.94 227 GLY A N 1
ATOM 1664 C CA . GLY A 1 227 ? -1.642 -2.731 19.450 1.00 65.94 227 GLY A CA 1
ATOM 1665 C C . GLY A 1 227 ? -2.814 -2.536 18.481 1.00 65.94 227 GLY A C 1
ATOM 1666 O O . GLY A 1 227 ? -2.717 -2.837 17.295 1.00 65.94 227 GLY A O 1
ATOM 1667 N N . SER A 1 228 ? -3.941 -2.007 18.966 1.00 57.88 228 SER A N 1
ATOM 1668 C CA . SER A 1 228 ? -5.178 -1.857 18.175 1.00 57.88 228 SER A CA 1
ATOM 1669 C C . SER A 1 228 ? -5.117 -0.816 17.042 1.00 57.88 228 SER A C 1
ATOM 1671 O O . SER A 1 228 ? -6.126 -0.594 16.371 1.00 57.88 228 SER A O 1
ATOM 1673 N N . ALA A 1 229 ? -3.984 -0.129 16.867 1.00 64.25 229 ALA A N 1
ATOM 1674 C CA . ALA A 1 229 ? -3.766 0.854 15.805 1.00 64.25 229 ALA A CA 1
ATOM 1675 C C . ALA A 1 229 ? -3.066 0.267 14.567 1.00 64.25 229 ALA A C 1
ATOM 1677 O O . ALA A 1 229 ? -2.977 0.948 13.550 1.00 64.25 229 ALA A O 1
ATOM 1678 N N . ASP A 1 230 ? -2.587 -0.978 14.632 1.00 85.75 230 ASP A N 1
ATOM 1679 C CA . ASP A 1 230 ? -1.766 -1.606 13.590 1.00 85.75 230 ASP A CA 1
ATOM 1680 C C . ASP A 1 230 ? -2.620 -2.134 12.420 1.00 85.75 230 ASP A C 1
ATOM 1682 O O . ASP A 1 230 ? -2.647 -3.328 12.121 1.00 85.75 230 ASP A O 1
ATOM 1686 N N . ASN A 1 231 ? -3.402 -1.240 11.810 1.00 92.19 231 ASN A N 1
ATOM 1687 C CA . ASN A 1 231 ? -4.328 -1.549 10.723 1.00 92.19 231 ASN A CA 1
ATOM 1688 C C . ASN A 1 231 ? -3.672 -1.319 9.366 1.00 92.19 231 ASN A C 1
ATOM 1690 O O . ASN A 1 231 ? -3.009 -0.303 9.185 1.00 92.19 231 ASN A O 1
ATOM 1694 N N . TYR A 1 232 ? -3.921 -2.195 8.398 1.00 94.94 232 TYR A N 1
ATOM 1695 C CA . TYR A 1 232 ? -3.388 -2.092 7.044 1.00 94.94 232 TYR A CA 1
ATOM 1696 C C . TYR A 1 232 ? -4.497 -2.281 6.032 1.00 94.94 232 TYR A C 1
ATOM 1698 O O . TYR A 1 232 ? -5.236 -3.263 6.082 1.00 94.94 232 TYR A O 1
ATOM 1706 N N . TYR A 1 233 ? -4.573 -1.353 5.088 1.00 97.38 233 TYR A N 1
ATOM 1707 C CA . TYR A 1 233 ? -5.317 -1.561 3.859 1.00 97.38 233 TYR A CA 1
ATOM 1708 C C . TYR A 1 233 ? -4.448 -2.394 2.927 1.00 97.38 233 TYR A C 1
ATOM 1710 O O . TYR A 1 233 ? -3.282 -2.048 2.751 1.00 97.38 233 TYR A O 1
ATOM 1718 N N . TYR A 1 234 ? -4.999 -3.438 2.317 1.00 97.94 234 TYR A N 1
ATOM 1719 C CA . TYR A 1 234 ? -4.327 -4.189 1.266 1.00 97.94 234 TYR A CA 1
ATOM 1720 C C . TYR A 1 234 ? -5.143 -4.179 -0.026 1.00 97.94 234 TYR A C 1
ATOM 1722 O O . TYR A 1 234 ? -6.375 -4.130 -0.012 1.00 97.94 234 TYR A O 1
ATOM 1730 N N . GLN A 1 235 ? -4.428 -4.254 -1.142 1.00 98.56 235 GLN A N 1
ATOM 1731 C CA . GLN A 1 235 ? -4.957 -4.402 -2.488 1.00 98.56 235 GLN A CA 1
ATOM 1732 C C . GLN A 1 235 ? -4.039 -5.349 -3.261 1.00 98.56 235 GLN A C 1
ATOM 1734 O O . GLN A 1 235 ? -2.850 -5.076 -3.429 1.00 98.56 235 GLN A O 1
ATOM 1739 N N . VAL A 1 236 ? -4.602 -6.430 -3.785 1.00 98.25 236 VAL A N 1
ATOM 1740 C CA . VAL A 1 236 ? -3.954 -7.289 -4.773 1.00 98.25 236 VAL A CA 1
ATOM 1741 C C . VAL A 1 236 ? -3.903 -6.515 -6.087 1.00 98.25 236 VAL A C 1
ATOM 1743 O O . VAL A 1 236 ? -4.935 -6.112 -6.623 1.00 98.25 236 VAL A O 1
ATOM 1746 N N . LEU A 1 237 ? -2.691 -6.251 -6.567 1.00 98.44 237 LEU A N 1
ATOM 1747 C CA . LEU A 1 237 ? -2.424 -5.540 -7.817 1.00 98.44 237 LEU A CA 1
ATOM 1748 C C . LEU A 1 237 ? -2.320 -6.496 -9.005 1.00 98.44 237 LEU A C 1
ATOM 1750 O O . LEU A 1 237 ? -2.639 -6.122 -10.130 1.00 98.44 237 LEU A O 1
ATOM 1754 N N . TYR A 1 238 ? -1.836 -7.709 -8.752 1.00 97.81 238 TYR A N 1
ATOM 1755 C CA . TYR A 1 238 ? -1.720 -8.769 -9.741 1.00 97.81 238 TYR A CA 1
ATOM 1756 C C . TYR A 1 238 ? -1.716 -10.120 -9.030 1.00 97.81 238 TYR A C 1
ATOM 1758 O O . TYR A 1 238 ? -0.867 -10.358 -8.171 1.00 97.81 238 TYR A O 1
ATOM 1766 N N . ALA A 1 239 ? -2.684 -10.967 -9.378 1.00 96.25 239 ALA A N 1
ATOM 1767 C CA . ALA A 1 239 ? -2.814 -12.316 -8.844 1.00 96.25 239 ALA A CA 1
ATOM 1768 C C . ALA A 1 239 ? -2.167 -13.327 -9.800 1.00 96.25 239 ALA A C 1
ATOM 1770 O O . ALA A 1 239 ? -2.390 -13.227 -11.010 1.00 96.25 239 ALA A O 1
ATOM 1771 N N . ARG A 1 240 ? -1.388 -14.276 -9.274 1.00 92.38 240 ARG A N 1
ATOM 1772 C CA . ARG A 1 240 ? -0.598 -15.238 -10.066 1.00 92.38 240 ARG A CA 1
ATOM 1773 C C . ARG A 1 240 ? -1.155 -16.638 -10.011 1.00 92.38 240 ARG A C 1
ATOM 1775 O O . ARG A 1 240 ? -1.560 -17.055 -8.910 1.00 92.38 240 ARG A O 1
#

Radius of gyration: 25.95 Å; Cα contacts (8 Å, |Δi|>4): 476; chains: 1; bounding box: 58×77×82 Å

Secondary structure (DSSP, 8-state):
---------HHHHHHHHHHHHHHHHHHHHHGGGGHHHHHHHHHHHHHHHHHHHHHHHHHHHHHHHHTT--TTT-B---SSSBBTTS-BSS---TT--SGGGBTTSTTTT-PPPPP--PPP-SS--TTSBPTT-EEEEEE-BTTSSSSSPEEEEEEE---HHHHHHHHHHTT---GGGSPPEE--TTPEEPSSS--S---TTSSBTSS-GGGTT-SEEEEEETT-TTGGG-EEEEEEEE--

pLDDT: mean 88.15, std 13.2, range [41.59, 98.62]

Foldseek 3Di:
DDDDDDDPPPVVVVVVVVVVVVVVVVVVVVVVVVVVVVLLVVLLVLLVVLVVLLVLLLVLLVVLVVVVQDPLQAFADDQPWAFQLSDTQGHAQPSNPDLQRYCCRCNHVVDPQDFGDFDDFPPDDRRHTGARGKFWWQAAAAQFADLFGFTKMKHWFDAFSNQVSNCVVQVQDAPPSGFAEAAQPFTDTRRSDSDTDSDCRRHHCSRRVSCHPPQWHKHAYDVDPRPRRGIMTMGGSGHD